Protein AF-A0A2S6H8L5-F1 (afdb_monomer)

pLDDT: mean 77.05, std 21.16, range [23.34, 97.44]

Structure (mmCIF, N/CA/C/O backbone):
data_AF-A0A2S6H8L5-F1
#
_entry.id   AF-A0A2S6H8L5-F1
#
loop_
_atom_site.group_PDB
_atom_site.id
_atom_site.type_symbol
_atom_site.label_atom_id
_atom_site.label_alt_id
_atom_site.label_comp_id
_atom_site.label_asym_id
_atom_site.label_entity_id
_atom_site.label_seq_id
_atom_site.pdbx_PDB_ins_code
_atom_site.Cartn_x
_atom_site.Cartn_y
_atom_site.Cartn_z
_atom_site.occupancy
_atom_site.B_iso_or_equiv
_atom_site.auth_seq_id
_atom_site.auth_comp_id
_atom_site.auth_asym_id
_atom_site.auth_atom_id
_atom_site.pdbx_PDB_model_num
ATOM 1 N N . MET A 1 1 ? -13.917 1.507 -31.135 1.00 30.25 1 MET A N 1
ATOM 2 C CA . MET A 1 1 ? -14.949 0.919 -30.251 1.00 30.25 1 MET A CA 1
ATOM 3 C C . MET A 1 1 ? -14.230 0.071 -29.214 1.00 30.25 1 MET A C 1
ATOM 5 O O . MET A 1 1 ? -13.777 -1.017 -29.538 1.00 30.25 1 MET A O 1
ATOM 9 N N . HIS A 1 2 ? -14.007 0.598 -28.014 1.00 24.61 2 HIS A N 1
ATOM 10 C CA . HIS A 1 2 ? -13.465 -0.177 -26.896 1.00 24.61 2 HIS A CA 1
ATOM 11 C C . HIS A 1 2 ? -14.554 -0.246 -25.835 1.00 24.61 2 HIS A C 1
ATOM 13 O O . HIS A 1 2 ? -14.988 0.783 -25.317 1.00 24.61 2 HIS A O 1
ATOM 19 N N . SER A 1 3 ? -15.064 -1.454 -25.606 1.00 23.38 3 SER A N 1
ATOM 20 C CA . SER A 1 3 ? -16.075 -1.719 -24.595 1.00 23.38 3 SER A CA 1
ATOM 21 C C . SER A 1 3 ? -15.439 -1.576 -23.218 1.00 23.38 3 SER A C 1
ATOM 23 O O . SER A 1 3 ? -14.581 -2.370 -22.837 1.00 23.38 3 SER A O 1
ATOM 25 N N . LYS A 1 4 ? -15.876 -0.568 -22.464 1.00 25.94 4 LYS A N 1
ATOM 26 C CA . LYS A 1 4 ? -15.713 -0.545 -21.013 1.00 25.94 4 LYS A CA 1
ATOM 27 C C . LYS A 1 4 ? -16.626 -1.626 -20.437 1.00 25.94 4 LYS A C 1
ATOM 29 O O . LYS A 1 4 ? -17.834 -1.421 -20.361 1.00 25.94 4 LYS A O 1
ATOM 34 N N . THR A 1 5 ? -16.077 -2.771 -20.054 1.00 25.77 5 THR A N 1
ATOM 35 C CA . THR A 1 5 ? -16.767 -3.686 -19.139 1.00 25.77 5 THR A CA 1
ATOM 36 C C . THR A 1 5 ? -16.548 -3.159 -17.732 1.00 25.77 5 THR A C 1
ATOM 38 O O . THR A 1 5 ? -15.479 -3.339 -17.153 1.00 25.77 5 THR A O 1
ATOM 41 N N . ASN A 1 6 ? -17.545 -2.435 -17.233 1.00 31.30 6 ASN A N 1
ATOM 42 C CA . ASN A 1 6 ? -17.646 -2.058 -15.833 1.00 31.30 6 ASN A CA 1
ATOM 43 C C . ASN A 1 6 ? -18.541 -3.071 -15.099 1.00 31.30 6 ASN A C 1
ATOM 45 O O . ASN A 1 6 ? -19.366 -3.726 -15.731 1.00 31.30 6 ASN A O 1
ATOM 49 N N . SER A 1 7 ? -18.392 -3.091 -13.774 1.00 32.75 7 SER A N 1
ATOM 50 C CA . SER A 1 7 ? -19.175 -3.785 -12.738 1.00 32.75 7 SER A CA 1
ATOM 51 C C . SER A 1 7 ? -18.872 -5.265 -12.482 1.00 32.75 7 SER A C 1
ATOM 53 O O . SER A 1 7 ? -19.441 -6.155 -13.107 1.00 32.75 7 SER A O 1
ATOM 55 N N . ALA A 1 8 ? -18.098 -5.512 -11.424 1.00 29.34 8 ALA A N 1
ATOM 56 C CA . ALA A 1 8 ? -18.377 -6.616 -10.514 1.00 29.34 8 ALA A CA 1
ATOM 57 C C . ALA A 1 8 ? -19.003 -6.026 -9.238 1.00 29.34 8 ALA A C 1
ATOM 59 O O . ALA A 1 8 ? -18.323 -5.739 -8.257 1.00 29.34 8 ALA A O 1
ATOM 60 N N . SER A 1 9 ? -20.312 -5.768 -9.279 1.00 30.22 9 SER A N 1
ATOM 61 C CA . SER A 1 9 ? -21.123 -5.576 -8.075 1.00 30.22 9 SER A CA 1
ATOM 62 C C . SER A 1 9 ? -21.588 -6.955 -7.610 1.00 30.22 9 SER A C 1
ATOM 64 O O . SER A 1 9 ? -22.596 -7.465 -8.097 1.00 30.22 9 SER A O 1
ATOM 66 N N . GLY A 1 10 ? -20.808 -7.577 -6.730 1.00 30.92 10 GLY A N 1
ATOM 67 C CA . GLY A 1 10 ? -21.191 -8.775 -5.987 1.00 30.92 10 GLY A CA 1
ATOM 68 C C . GLY A 1 10 ? -21.391 -8.434 -4.513 1.00 30.92 10 GLY A C 1
ATOM 69 O O . GLY A 1 10 ? -20.775 -7.501 -4.001 1.00 30.92 10 GLY A O 1
ATOM 70 N N . GLU A 1 11 ? -22.270 -9.170 -3.842 1.00 28.77 11 GLU A N 1
ATOM 71 C CA . GLU A 1 11 ? -22.379 -9.161 -2.385 1.00 28.77 11 GLU A CA 1
ATOM 72 C C . GLU A 1 11 ? -21.213 -10.004 -1.842 1.00 28.77 11 GLU A C 1
ATOM 74 O O . GLU A 1 11 ? -21.126 -11.201 -2.120 1.00 28.77 11 GLU A O 1
ATOM 79 N N . TRP A 1 12 ? -20.260 -9.374 -1.153 1.00 37.72 12 TRP A N 1
ATOM 80 C CA . TRP A 1 12 ? -19.088 -10.062 -0.608 1.00 37.72 12 TRP A CA 1
ATOM 81 C C . TRP A 1 12 ? -19.361 -10.440 0.843 1.00 37.72 12 TRP A C 1
ATOM 83 O O . TRP A 1 12 ? -19.562 -9.568 1.688 1.00 37.72 12 TRP A O 1
ATOM 93 N N . ALA A 1 13 ? -19.329 -11.734 1.155 1.00 37.12 13 ALA A N 1
ATOM 94 C CA . ALA A 1 13 ? -19.176 -12.159 2.539 1.00 37.12 13 ALA A CA 1
ATOM 95 C C . ALA A 1 13 ? -17.731 -11.852 2.962 1.00 37.12 13 ALA A C 1
ATOM 97 O O . ALA A 1 13 ? -16.799 -12.240 2.268 1.00 37.12 13 ALA A O 1
ATOM 98 N N . VAL A 1 14 ? -17.525 -11.132 4.063 1.00 48.50 14 VAL A N 1
ATOM 99 C CA . VAL A 1 14 ? -16.181 -10.824 4.576 1.00 48.50 14 VAL A CA 1
ATOM 100 C C . VAL A 1 14 ? -16.016 -11.518 5.925 1.00 48.50 14 VAL A C 1
ATOM 102 O O . VAL A 1 14 ? -16.781 -11.252 6.852 1.00 48.50 14 VAL A O 1
ATOM 105 N N . SER A 1 15 ? -15.046 -12.424 6.038 1.00 43.56 15 SER A N 1
ATOM 106 C CA . SER A 1 15 ? -14.695 -13.115 7.279 1.00 43.56 15 SER A CA 1
ATOM 107 C C . SER A 1 15 ? -13.431 -12.501 7.891 1.00 43.56 15 SER A C 1
ATOM 109 O O . SER A 1 15 ? -12.536 -12.016 7.197 1.00 43.56 15 SER A O 1
ATOM 111 N N . ALA A 1 16 ? -13.383 -12.471 9.222 1.00 44.16 16 ALA A N 1
ATOM 112 C CA . ALA A 1 16 ? -12.417 -11.673 9.961 1.00 44.16 16 ALA A CA 1
ATOM 113 C C . ALA A 1 16 ? -11.769 -12.455 11.095 1.00 44.16 16 ALA A C 1
ATOM 115 O O . ALA A 1 16 ? -12.464 -13.063 11.913 1.00 44.16 16 ALA A O 1
ATOM 116 N N . ARG A 1 17 ? -10.449 -12.328 11.221 1.00 48.78 17 ARG A N 1
ATOM 117 C CA . ARG A 1 17 ? -9.710 -12.748 12.412 1.00 48.78 17 ARG A CA 1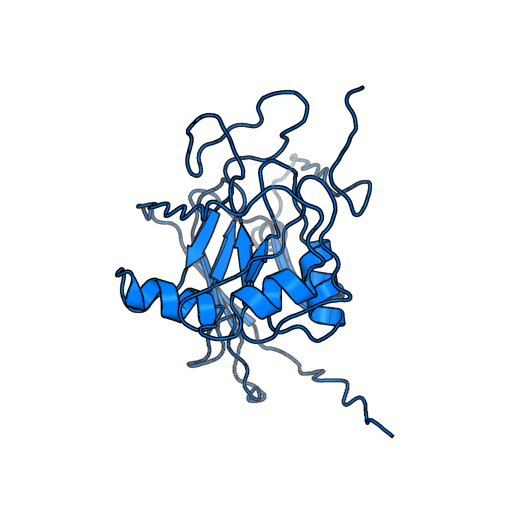
ATOM 118 C C . ARG A 1 17 ? -8.708 -11.662 12.795 1.00 48.78 17 ARG A C 1
ATOM 120 O O . ARG A 1 17 ? -7.769 -11.381 12.053 1.00 48.78 17 ARG A O 1
ATOM 127 N N . VAL A 1 18 ? -8.923 -11.058 13.961 1.00 48.69 18 VAL A N 1
ATOM 128 C CA . VAL A 1 18 ? -8.007 -10.088 14.574 1.00 48.69 18 VAL A CA 1
ATOM 129 C C . VAL A 1 18 ? -7.343 -10.786 15.755 1.00 48.69 18 VAL A C 1
ATOM 131 O O . VAL A 1 18 ? -8.023 -11.221 16.681 1.00 48.69 18 VAL A O 1
ATOM 134 N N . GLU A 1 19 ? -6.026 -10.944 15.694 1.00 49.91 19 GLU A N 1
ATOM 135 C CA . GLU A 1 19 ? -5.215 -11.612 16.719 1.00 49.91 19 GLU A CA 1
ATOM 136 C C . GLU A 1 19 ? -3.997 -10.732 17.033 1.00 49.91 19 GLU A C 1
ATOM 138 O O . GLU A 1 19 ? -3.511 -10.018 16.162 1.00 49.91 19 GLU A O 1
ATOM 143 N N . ALA A 1 20 ? -3.479 -10.787 18.260 1.00 40.19 20 ALA A N 1
ATOM 144 C CA . ALA A 1 20 ? -2.257 -10.077 18.647 1.00 40.19 20 ALA A CA 1
ATOM 145 C C . ALA A 1 20 ? -1.257 -11.060 19.276 1.00 40.19 20 ALA A C 1
ATOM 147 O O . ALA A 1 20 ? -1.450 -11.499 20.413 1.00 40.19 20 ALA A O 1
ATOM 148 N N . PRO A 1 21 ? -0.236 -11.486 18.509 1.00 45.09 21 PRO A N 1
ATOM 149 C CA . PRO A 1 21 ? 1.134 -11.473 19.032 1.00 45.09 21 PRO A CA 1
ATOM 150 C C . PRO A 1 21 ? 2.214 -11.058 17.996 1.00 45.09 21 PRO A C 1
ATOM 152 O O . PRO A 1 21 ? 1.981 -11.029 16.791 1.00 45.09 21 PRO A O 1
ATOM 155 N N . PHE A 1 22 ? 3.405 -10.738 18.520 1.00 36.50 22 PHE A N 1
ATOM 156 C CA . PHE A 1 22 ? 4.575 -10.079 17.903 1.00 36.50 22 PHE A CA 1
ATOM 157 C C . PHE A 1 22 ? 5.212 -10.772 16.673 1.00 36.50 22 PHE A C 1
ATOM 159 O O . PHE A 1 22 ? 5.356 -11.995 16.656 1.00 36.50 22 PHE A O 1
ATOM 166 N N . ILE A 1 23 ? 5.711 -9.977 15.708 1.00 34.16 23 ILE A N 1
ATOM 167 C CA . ILE A 1 23 ? 6.589 -10.399 14.594 1.00 34.16 23 ILE A CA 1
ATOM 168 C C . ILE A 1 23 ? 7.722 -9.364 14.407 1.00 34.16 23 ILE A C 1
ATOM 170 O O . ILE A 1 23 ? 7.472 -8.167 14.381 1.00 34.16 23 ILE A O 1
ATOM 174 N N . SER A 1 24 ? 8.967 -9.822 14.236 1.00 30.48 24 SER A N 1
ATOM 175 C CA . SER A 1 24 ? 10.137 -9.046 13.765 1.00 30.48 24 SER A CA 1
ATOM 176 C C . SER A 1 24 ? 10.988 -10.001 12.909 1.00 30.48 24 SER A C 1
ATOM 178 O O . SER A 1 24 ? 11.110 -11.154 13.339 1.00 30.48 24 SER A O 1
ATOM 180 N N . PRO A 1 25 ? 11.504 -9.645 11.703 1.00 30.52 25 PRO A N 1
ATOM 181 C CA . PRO A 1 25 ? 12.499 -8.579 11.467 1.00 30.52 25 PRO A CA 1
ATOM 182 C C . PRO A 1 25 ? 12.344 -7.770 10.150 1.00 30.52 25 PRO A C 1
ATOM 184 O O . PRO A 1 25 ? 11.655 -8.175 9.219 1.00 30.52 25 PRO A O 1
ATOM 187 N N . ALA A 1 26 ? 13.054 -6.637 10.052 1.00 28.59 26 ALA A N 1
ATOM 188 C CA . ALA A 1 26 ? 13.122 -5.767 8.870 1.00 28.59 26 ALA A CA 1
ATOM 189 C C . ALA A 1 26 ? 14.499 -5.850 8.188 1.00 28.59 26 ALA A C 1
ATOM 191 O O . ALA A 1 26 ? 15.518 -5.714 8.860 1.00 28.59 26 ALA A O 1
ATOM 192 N N . HIS A 1 27 ? 14.536 -6.011 6.860 1.00 27.08 27 HIS A N 1
ATOM 193 C CA . HIS A 1 27 ? 15.735 -5.822 6.033 1.00 27.08 27 HIS A CA 1
ATOM 194 C C . HIS A 1 27 ? 15.426 -4.828 4.907 1.00 27.08 27 HIS A C 1
ATOM 196 O O . HIS A 1 27 ? 14.467 -5.016 4.161 1.00 27.08 27 HIS A O 1
ATOM 202 N N . THR A 1 28 ? 16.272 -3.811 4.755 1.00 26.66 28 THR A N 1
ATOM 203 C CA . THR A 1 28 ? 16.193 -2.817 3.677 1.00 26.66 28 THR A CA 1
ATOM 204 C C . THR A 1 28 ? 17.263 -3.123 2.632 1.00 26.66 28 THR A C 1
ATOM 206 O O . THR A 1 28 ? 18.445 -3.202 2.962 1.00 26.66 28 THR A O 1
ATOM 209 N N . PHE A 1 29 ? 16.872 -3.257 1.365 1.00 23.34 29 PHE A N 1
ATOM 210 C CA . PHE A 1 29 ? 17.797 -3.246 0.231 1.00 23.34 29 PHE A CA 1
ATOM 211 C C . PHE A 1 29 ? 17.564 -1.960 -0.560 1.00 23.34 29 PHE A C 1
ATOM 213 O O . PHE A 1 29 ? 16.519 -1.809 -1.185 1.00 23.34 29 PHE A O 1
ATOM 220 N N . VAL A 1 30 ? 18.534 -1.045 -0.558 1.00 24.39 30 VAL A N 1
ATOM 221 C CA . VAL A 1 30 ? 18.559 0.088 -1.491 1.00 24.39 30 VAL A CA 1
ATOM 222 C C . VAL A 1 30 ? 19.612 -0.225 -2.545 1.00 24.39 30 VAL A C 1
ATOM 224 O O . VAL A 1 30 ? 20.788 -0.377 -2.221 1.00 24.39 30 VAL A O 1
ATOM 227 N N . THR A 1 31 ? 19.198 -0.349 -3.804 1.00 24.69 31 THR A N 1
ATOM 228 C CA . THR A 1 31 ? 20.131 -0.346 -4.939 1.00 24.69 31 THR A CA 1
ATOM 229 C C . THR A 1 31 ? 19.991 1.012 -5.611 1.00 24.69 31 THR A C 1
ATOM 231 O O . THR A 1 31 ? 18.938 1.304 -6.166 1.00 24.69 31 THR A O 1
ATOM 234 N N . VAL A 1 32 ? 21.019 1.857 -5.510 1.00 31.59 32 VAL A N 1
ATOM 235 C CA . VAL A 1 32 ? 21.088 3.126 -6.246 1.00 31.59 32 VAL A CA 1
ATOM 236 C C . VAL A 1 32 ? 21.993 2.904 -7.452 1.00 31.59 32 VAL A C 1
ATOM 238 O O . VAL A 1 32 ? 23.185 2.649 -7.291 1.00 31.59 32 VAL A O 1
ATOM 241 N N . ASP A 1 33 ? 21.420 2.968 -8.650 1.00 37.03 33 ASP A N 1
ATOM 242 C CA . ASP A 1 33 ? 22.163 3.001 -9.911 1.00 37.03 33 ASP A CA 1
ATOM 243 C C . ASP A 1 33 ? 22.654 4.444 -10.161 1.00 37.03 33 ASP A C 1
ATOM 245 O O . ASP A 1 33 ? 21.856 5.380 -10.022 1.00 37.03 33 ASP A O 1
ATOM 249 N N . PRO A 1 34 ? 23.940 4.689 -10.478 1.00 38.78 34 PRO A N 1
ATOM 250 C CA . PRO A 1 34 ? 24.449 6.025 -10.784 1.00 38.78 34 PRO A CA 1
ATOM 251 C C . PRO A 1 34 ? 23.971 6.522 -12.163 1.00 38.78 34 PRO A C 1
ATOM 253 O O . PRO A 1 34 ? 24.758 6.674 -13.100 1.00 38.78 34 PRO A O 1
ATOM 256 N N . ALA A 1 35 ? 22.683 6.839 -12.298 1.00 47.44 35 ALA A N 1
ATOM 257 C CA . ALA A 1 35 ? 22.178 7.556 -13.465 1.00 47.44 35 ALA A CA 1
ATOM 258 C C . ALA A 1 35 ? 22.690 9.013 -13.466 1.00 47.44 35 ALA A C 1
ATOM 260 O O . ALA A 1 35 ? 22.672 9.706 -12.445 1.00 47.44 35 ALA A O 1
ATOM 261 N N . LYS A 1 36 ? 23.156 9.505 -14.625 1.00 44.09 36 LYS A N 1
ATOM 262 C CA . LYS A 1 36 ? 23.579 10.907 -14.799 1.00 44.09 36 LYS A CA 1
ATOM 263 C C . LYS A 1 36 ? 22.390 11.856 -14.567 1.00 44.09 36 LYS A C 1
ATOM 265 O O . LYS A 1 36 ? 21.359 11.669 -15.217 1.00 44.09 36 LYS A O 1
ATOM 270 N N . PRO A 1 37 ? 22.535 12.911 -13.739 1.00 44.84 37 PRO A N 1
ATOM 271 C CA . PRO A 1 37 ? 21.475 13.889 -13.521 1.00 44.84 37 PRO A CA 1
ATOM 272 C C . PRO A 1 37 ? 21.067 14.582 -14.825 1.00 44.84 37 PRO A C 1
ATOM 274 O O . PRO A 1 37 ? 21.899 15.146 -15.535 1.00 44.84 37 PRO A O 1
ATOM 277 N N . GLY A 1 38 ? 19.772 14.551 -15.113 1.00 57.06 38 GLY A N 1
ATOM 278 C CA . GLY A 1 38 ? 19.119 15.186 -16.251 1.00 57.06 38 GLY A CA 1
ATOM 279 C C . GLY A 1 38 ? 17.618 14.926 -16.156 1.00 57.06 38 GLY A C 1
ATOM 280 O O . GLY A 1 38 ? 17.197 13.957 -15.529 1.00 57.06 38 GLY A O 1
ATOM 281 N N . THR A 1 39 ? 16.790 15.806 -16.713 1.00 56.94 39 THR A N 1
ATOM 282 C CA . THR A 1 39 ? 15.343 15.581 -16.839 1.00 56.94 39 THR A CA 1
ATOM 283 C C . THR A 1 39 ? 15.096 14.488 -17.875 1.00 56.94 39 THR A C 1
ATOM 285 O O . THR A 1 39 ? 14.791 14.800 -19.022 1.00 56.94 39 THR A O 1
ATOM 288 N N . TRP A 1 40 ? 15.284 13.226 -17.494 1.00 67.56 40 TRP A N 1
ATOM 289 C CA . TRP A 1 40 ? 14.907 12.092 -18.328 1.00 67.56 40 TRP A CA 1
ATOM 290 C C . TRP A 1 40 ? 13.378 12.012 -18.367 1.00 67.56 40 TRP A C 1
ATOM 292 O O . TRP A 1 40 ? 12.746 11.951 -17.305 1.00 67.56 40 TRP A O 1
ATOM 302 N N . PRO A 1 41 ? 12.762 12.058 -19.557 1.00 84.25 41 PRO A N 1
ATOM 303 C CA . PRO A 1 41 ? 11.373 11.667 -19.724 1.00 84.25 41 PRO A CA 1
ATOM 304 C C . PRO A 1 41 ? 11.139 10.254 -19.162 1.00 84.25 41 PRO A C 1
ATOM 306 O O . PRO A 1 41 ? 12.024 9.397 -19.205 1.00 84.25 41 PRO A O 1
ATOM 309 N N . VAL A 1 42 ? 9.957 10.008 -18.592 1.00 87.00 42 VAL A N 1
ATOM 310 C CA . VAL A 1 42 ? 9.650 8.727 -17.927 1.00 87.00 42 VAL A CA 1
ATOM 311 C C . VAL A 1 42 ? 9.698 7.537 -18.897 1.00 87.00 42 VAL A C 1
ATOM 313 O O . VAL A 1 42 ? 10.057 6.431 -18.511 1.00 87.00 42 VAL A O 1
ATOM 316 N N . ASP A 1 43 ? 9.408 7.766 -20.172 1.00 87.50 43 ASP A N 1
ATOM 317 C CA . ASP A 1 43 ? 9.519 6.788 -21.250 1.00 87.50 43 ASP A CA 1
ATOM 318 C C . ASP A 1 43 ? 10.964 6.414 -21.580 1.00 87.50 43 ASP A C 1
ATOM 320 O O . ASP A 1 43 ? 11.236 5.238 -21.821 1.00 87.50 43 ASP A O 1
ATOM 324 N N . GLU A 1 44 ? 11.907 7.357 -21.522 1.00 89.50 44 GLU A N 1
ATOM 325 C CA . GLU A 1 44 ? 13.330 7.023 -21.650 1.00 89.50 44 GLU A CA 1
ATOM 326 C C . GLU A 1 44 ? 13.823 6.214 -20.442 1.00 89.50 44 GLU A C 1
ATOM 328 O O . GLU A 1 44 ? 14.588 5.260 -20.608 1.00 89.50 44 GLU A O 1
ATOM 333 N N . LEU A 1 45 ? 13.329 6.533 -19.238 1.00 87.88 45 LEU A N 1
ATOM 334 C CA . LEU A 1 45 ? 13.592 5.725 -18.047 1.00 87.88 45 LEU A CA 1
ATOM 335 C C . LEU A 1 45 ? 13.053 4.298 -18.221 1.00 87.88 45 LEU A C 1
ATOM 337 O O . LEU A 1 45 ? 13.775 3.342 -17.949 1.00 87.88 45 LEU A O 1
ATOM 341 N N . TYR A 1 46 ? 11.823 4.126 -18.710 1.00 92.50 46 TYR A N 1
ATOM 342 C CA . TYR A 1 46 ? 11.296 2.792 -19.006 1.00 92.50 46 TYR A CA 1
ATOM 343 C C . TYR A 1 46 ? 12.147 2.071 -20.050 1.00 92.50 46 TYR A C 1
ATOM 345 O O . TYR A 1 46 ? 12.518 0.917 -19.839 1.00 92.50 46 TYR A O 1
ATOM 353 N N . ALA A 1 47 ? 12.501 2.745 -21.146 1.00 92.62 47 ALA A N 1
ATOM 354 C CA . ALA A 1 47 ? 13.295 2.162 -22.223 1.00 92.62 47 ALA A CA 1
ATOM 355 C C . ALA A 1 47 ? 14.660 1.649 -21.737 1.00 92.62 47 ALA A C 1
ATOM 357 O O . ALA A 1 47 ? 15.120 0.611 -22.214 1.00 92.62 47 ALA A O 1
ATOM 358 N N . ALA A 1 48 ? 15.275 2.324 -20.761 1.00 91.94 48 ALA A N 1
ATOM 359 C CA . ALA A 1 48 ? 16.556 1.918 -20.187 1.00 91.94 48 ALA A CA 1
ATOM 360 C C . ALA A 1 48 ? 16.509 0.554 -19.470 1.00 91.94 48 ALA A C 1
ATOM 362 O O . ALA A 1 48 ? 17.520 -0.145 -19.445 1.00 91.94 48 ALA A O 1
ATOM 363 N N . TYR A 1 49 ? 15.350 0.160 -18.928 1.00 93.25 49 TYR A N 1
ATOM 364 C CA . TYR A 1 49 ? 15.191 -1.066 -18.129 1.00 93.25 49 TYR A CA 1
ATOM 365 C C . TYR A 1 49 ? 14.215 -2.088 -18.739 1.00 93.25 49 TYR A C 1
ATOM 367 O O . TYR A 1 49 ? 14.073 -3.200 -18.230 1.00 93.25 49 TYR A O 1
ATOM 375 N N . ALA A 1 50 ? 13.555 -1.749 -19.850 1.00 92.56 50 ALA A N 1
ATOM 376 C CA . ALA A 1 50 ? 12.557 -2.596 -20.506 1.00 92.56 50 ALA A CA 1
ATOM 377 C C . ALA A 1 50 ? 13.125 -3.898 -21.100 1.00 92.56 50 ALA A C 1
ATOM 379 O O . ALA A 1 50 ? 12.359 -4.802 -21.427 1.00 92.56 50 ALA A O 1
ATOM 380 N N . ASN A 1 51 ? 14.448 -4.021 -21.247 1.00 95.38 51 ASN A N 1
ATOM 381 C CA . ASN A 1 51 ? 15.093 -5.253 -21.709 1.00 95.38 51 ASN A CA 1
ATOM 382 C C . ASN A 1 51 ? 15.163 -6.351 -20.628 1.00 95.38 51 ASN A C 1
ATOM 384 O O . ASN A 1 51 ? 15.311 -7.521 -20.977 1.00 95.38 51 ASN A O 1
ATOM 388 N N . ASP A 1 52 ? 15.043 -5.991 -19.346 1.00 94.88 52 ASP A N 1
ATOM 389 C CA . ASP A 1 52 ? 14.970 -6.926 -18.220 1.00 94.88 52 ASP A CA 1
ATOM 390 C C . ASP A 1 52 ? 13.988 -6.432 -17.136 1.00 94.88 52 ASP A C 1
ATOM 392 O O . ASP A 1 52 ? 14.387 -6.048 -16.031 1.00 94.88 52 ASP A O 1
ATOM 396 N N . PRO A 1 53 ? 12.671 -6.461 -17.406 1.00 91.44 53 PRO A N 1
ATOM 397 C CA . PRO A 1 53 ? 11.662 -6.022 -16.445 1.00 91.44 53 PRO A CA 1
ATOM 398 C C . PRO A 1 53 ? 11.421 -7.030 -15.305 1.00 91.44 53 PRO A C 1
ATOM 400 O O . PRO A 1 53 ? 10.591 -6.802 -14.423 1.00 91.44 53 PRO A O 1
ATOM 403 N N . GLN A 1 54 ? 12.095 -8.185 -15.327 1.00 91.00 54 GLN A N 1
ATOM 404 C CA . GLN A 1 54 ? 12.070 -9.144 -14.220 1.00 91.00 54 GLN A CA 1
ATOM 405 C C . GLN A 1 54 ? 13.180 -8.847 -13.207 1.00 91.00 54 GLN A C 1
ATOM 407 O O . GLN A 1 54 ? 12.964 -9.033 -12.008 1.00 91.00 54 GLN A O 1
ATOM 412 N N . GLY A 1 55 ? 14.340 -8.377 -13.675 1.00 90.75 55 GLY A N 1
ATOM 413 C CA . GLY A 1 55 ? 15.447 -7.922 -12.836 1.00 90.75 55 GLY A CA 1
ATOM 414 C C . GLY A 1 55 ? 15.254 -6.526 -12.241 1.00 90.75 55 GLY A C 1
ATOM 415 O O . GLY A 1 55 ? 15.900 -6.209 -11.241 1.00 90.75 55 GLY A O 1
ATOM 416 N N . HIS A 1 56 ? 14.342 -5.724 -12.798 1.00 92.69 56 HIS A N 1
ATOM 417 C CA . HIS A 1 56 ? 14.092 -4.345 -12.377 1.00 92.69 56 HIS A CA 1
ATOM 418 C C . HIS A 1 56 ? 12.646 -4.139 -11.931 1.00 92.69 56 HIS A C 1
ATOM 420 O O . HIS A 1 56 ? 11.701 -4.645 -12.533 1.00 92.69 56 HIS A O 1
ATOM 426 N N . LEU A 1 57 ? 12.482 -3.359 -10.867 1.00 93.31 57 LEU A N 1
ATOM 427 C CA . LEU A 1 57 ? 11.192 -2.963 -10.325 1.00 93.31 57 LEU A CA 1
ATOM 428 C C . LEU A 1 57 ? 11.216 -1.454 -10.103 1.00 93.31 57 LEU A C 1
ATOM 430 O O . LEU A 1 57 ? 12.145 -0.928 -9.494 1.00 93.31 57 LEU A O 1
ATOM 434 N N . MET A 1 58 ? 10.184 -0.778 -10.587 1.00 92.75 58 MET A N 1
ATOM 435 C CA . MET A 1 58 ? 9.969 0.648 -10.400 1.00 92.75 58 MET A CA 1
ATOM 436 C C . MET A 1 58 ? 8.741 0.855 -9.519 1.00 92.75 58 MET A C 1
ATOM 438 O O . MET A 1 58 ? 7.719 0.189 -9.687 1.00 92.75 58 MET A O 1
ATOM 442 N N . THR A 1 59 ? 8.846 1.795 -8.589 1.00 93.50 59 THR A N 1
ATOM 443 C CA . THR A 1 59 ? 7.757 2.157 -7.682 1.00 93.50 59 THR A CA 1
ATOM 444 C C . THR A 1 59 ? 7.570 3.665 -7.773 1.00 93.50 59 THR A C 1
ATOM 446 O O . THR A 1 59 ? 8.370 4.405 -7.197 1.00 93.50 59 THR A O 1
ATOM 449 N N . PRO A 1 60 ? 6.564 4.158 -8.517 1.00 92.50 60 PRO A N 1
ATOM 450 C CA . PRO A 1 60 ? 6.260 5.578 -8.534 1.00 92.50 60 PRO A CA 1
ATOM 451 C C . PRO A 1 60 ? 5.889 6.037 -7.125 1.00 92.50 60 PRO A C 1
ATOM 453 O O . PRO A 1 60 ? 5.215 5.315 -6.386 1.00 92.50 60 PRO A O 1
ATOM 456 N N . HIS A 1 61 ? 6.320 7.239 -6.759 1.00 90.25 61 HIS A N 1
ATOM 457 C CA . HIS A 1 61 ? 6.121 7.752 -5.413 1.00 90.25 61 HIS A CA 1
ATOM 458 C C . HIS A 1 61 ? 5.775 9.240 -5.389 1.00 90.25 61 HIS A C 1
ATOM 460 O O . HIS A 1 61 ? 5.999 9.963 -6.366 1.00 90.25 61 HIS A O 1
ATOM 466 N N . VAL A 1 62 ? 5.198 9.697 -4.276 1.00 86.31 62 VAL A N 1
ATOM 467 C CA . VAL A 1 62 ? 4.910 11.114 -4.028 1.00 86.31 62 VAL A CA 1
ATOM 468 C C . VAL A 1 62 ? 6.014 11.676 -3.133 1.00 86.31 62 VAL A C 1
ATOM 470 O O . VAL A 1 62 ? 5.922 11.653 -1.913 1.00 86.31 62 VAL A O 1
ATOM 473 N N . GLY A 1 63 ? 7.073 12.177 -3.767 1.00 80.06 63 GLY A N 1
ATOM 474 C CA . GLY A 1 63 ? 8.186 12.855 -3.099 1.00 80.06 63 GLY A CA 1
ATOM 475 C C . GLY A 1 63 ? 8.218 14.340 -3.449 1.00 80.06 63 GLY A C 1
ATOM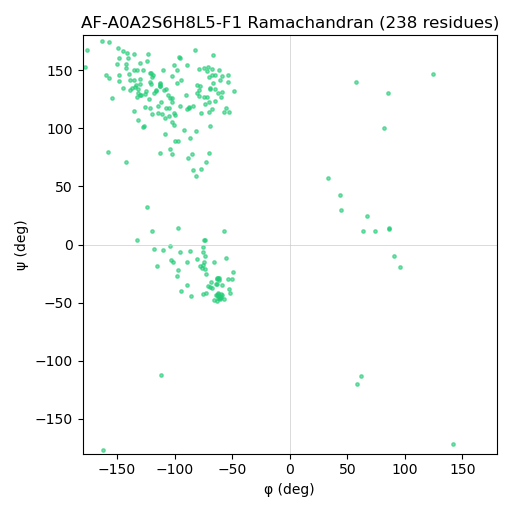 476 O O . GLY A 1 63 ? 7.310 15.103 -3.127 1.00 80.06 63 GLY A O 1
ATOM 477 N N . GLY A 1 64 ? 9.248 14.773 -4.185 1.00 74.00 64 GLY A N 1
ATOM 478 C CA . GLY A 1 64 ? 9.389 16.166 -4.640 1.00 74.00 64 GLY A CA 1
ATOM 479 C C . GLY A 1 64 ? 8.155 16.729 -5.376 1.00 74.00 64 GLY A C 1
ATOM 480 O O . GLY A 1 64 ? 7.767 17.896 -5.195 1.00 74.00 64 GLY A O 1
ATOM 481 N N . ARG A 1 65 ? 7.522 15.884 -6.196 1.00 77.81 65 ARG A N 1
ATOM 482 C CA . ARG A 1 65 ? 6.273 16.121 -6.932 1.00 77.81 65 ARG A CA 1
ATOM 483 C C . ARG A 1 65 ? 5.464 14.819 -6.932 1.00 77.81 65 ARG A C 1
ATOM 485 O O . ARG A 1 65 ? 6.054 13.745 -6.861 1.00 77.81 65 ARG A O 1
ATOM 492 N N . ARG A 1 66 ? 4.138 14.917 -7.071 1.00 83.25 66 ARG A N 1
ATOM 493 C CA . ARG A 1 66 ? 3.291 13.758 -7.384 1.00 83.25 66 ARG A CA 1
ATOM 494 C C . ARG A 1 66 ? 3.788 13.017 -8.630 1.00 83.25 66 ARG A C 1
ATOM 496 O O . ARG A 1 66 ? 4.165 13.654 -9.620 1.00 83.25 66 ARG A O 1
ATOM 503 N N . CYS A 1 67 ? 3.744 11.691 -8.587 1.00 86.38 67 CYS A N 1
ATOM 504 C CA . CYS A 1 67 ? 3.956 10.864 -9.765 1.00 86.38 67 CYS A CA 1
ATOM 505 C C . CYS A 1 67 ? 2.884 11.155 -10.832 1.00 86.38 67 CYS A C 1
ATOM 507 O O . CYS A 1 67 ? 1.764 11.574 -10.522 1.00 86.38 67 CYS A O 1
ATOM 509 N N . ASN A 1 68 ? 3.245 10.992 -12.107 1.00 88.00 68 ASN A N 1
ATOM 510 C CA . ASN A 1 68 ? 2.313 11.184 -13.211 1.00 88.00 68 ASN A CA 1
ATOM 511 C C . ASN A 1 68 ? 1.646 9.853 -13.570 1.00 88.00 68 ASN A C 1
ATOM 513 O O . ASN A 1 68 ? 2.211 9.070 -14.326 1.00 88.00 68 ASN A O 1
ATOM 517 N N . LEU A 1 69 ? 0.429 9.637 -13.071 1.00 91.19 69 LEU A N 1
ATOM 518 C CA . LEU A 1 69 ? -0.354 8.436 -13.362 1.00 91.19 69 LEU A CA 1
ATOM 519 C C . LEU A 1 69 ? -0.937 8.401 -14.784 1.00 91.19 69 LEU A C 1
ATOM 521 O O . LEU A 1 69 ? -1.677 7.474 -15.089 1.00 91.19 69 LEU A O 1
ATOM 525 N N . ASP A 1 70 ? -0.651 9.363 -15.664 1.00 91.31 70 ASP A N 1
ATOM 526 C CA . ASP A 1 70 ? -0.957 9.225 -17.099 1.00 91.31 70 ASP A CA 1
ATOM 527 C C . ASP A 1 70 ? 0.013 8.263 -17.807 1.00 91.31 70 ASP A C 1
ATOM 529 O O . ASP A 1 70 ? -0.275 7.795 -18.907 1.00 91.31 70 ASP A O 1
ATOM 533 N N . TRP A 1 71 ? 1.141 7.946 -17.167 1.00 91.12 71 TRP A N 1
ATOM 534 C CA . TRP A 1 71 ? 2.135 6.992 -17.645 1.00 91.12 71 TRP A CA 1
ATOM 535 C C . TRP A 1 71 ? 2.162 5.782 -16.721 1.00 91.12 71 TRP A C 1
ATOM 537 O O . TRP A 1 71 ? 2.103 5.933 -15.501 1.00 91.12 71 TRP A O 1
ATOM 547 N N . HIS A 1 72 ? 2.221 4.589 -17.313 1.00 93.69 72 HIS A N 1
ATOM 548 C CA . HIS A 1 72 ? 2.347 3.353 -16.559 1.00 93.69 72 HIS A CA 1
ATOM 549 C C . HIS A 1 72 ? 2.993 2.239 -17.376 1.00 93.69 72 HIS A C 1
ATOM 551 O O . HIS A 1 72 ? 2.497 1.885 -18.451 1.00 93.69 72 HIS A O 1
ATOM 557 N N . HIS A 1 73 ? 4.064 1.643 -16.851 1.00 94.81 73 HIS A N 1
ATOM 558 C CA . HIS A 1 73 ? 4.719 0.496 -17.480 1.00 94.81 73 HIS A CA 1
ATOM 559 C C . HIS A 1 73 ? 4.346 -0.817 -16.781 1.00 94.81 73 HIS A C 1
ATOM 561 O O . HIS A 1 73 ? 4.891 -1.155 -15.731 1.00 94.81 73 HIS A O 1
ATOM 567 N N . LEU A 1 74 ? 3.480 -1.615 -17.413 1.00 92.62 74 LEU A N 1
ATOM 568 C CA . LEU A 1 74 ? 2.835 -2.807 -16.829 1.00 92.62 74 LEU A CA 1
ATOM 569 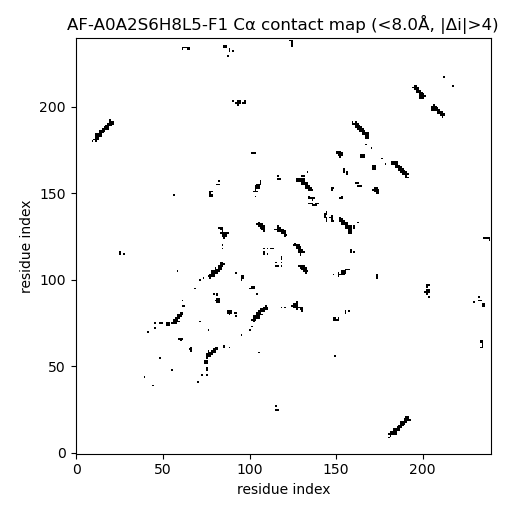C C . LEU A 1 74 ? 3.788 -3.850 -16.212 1.00 92.62 74 LEU A C 1
ATOM 571 O O . LEU A 1 74 ? 3.398 -4.598 -15.304 1.00 92.62 74 LEU A O 1
ATOM 575 N N . GLU A 1 75 ? 5.011 -3.954 -16.733 1.00 94.75 75 GLU A N 1
ATOM 576 C CA . GLU A 1 75 ? 5.988 -4.950 -16.281 1.00 94.75 75 GLU A CA 1
ATOM 577 C C . GLU A 1 75 ? 7.007 -4.420 -15.269 1.00 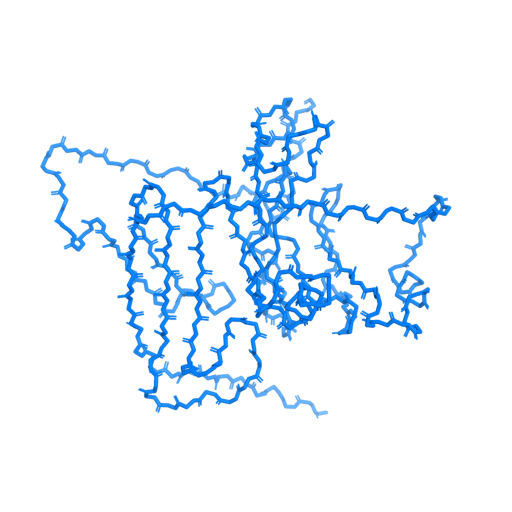94.75 75 GLU A C 1
ATOM 579 O O . GLU A 1 75 ? 7.488 -5.211 -14.457 1.00 94.75 75 GLU A O 1
ATOM 584 N N . LEU A 1 76 ? 7.295 -3.114 -15.303 1.00 94.81 76 LEU A N 1
ATOM 585 C CA . LEU A 1 76 ? 8.303 -2.468 -14.454 1.00 94.81 76 LEU A CA 1
ATOM 586 C C . LEU A 1 76 ? 7.647 -1.899 -13.200 1.00 94.81 76 LEU A C 1
ATOM 588 O O . LEU A 1 76 ? 8.176 -2.036 -12.104 1.00 94.81 76 LEU A O 1
ATOM 592 N N . GLU A 1 77 ? 6.462 -1.316 -13.344 1.00 95.44 77 GLU A N 1
ATOM 593 C CA . GLU A 1 77 ? 5.722 -0.696 -12.257 1.00 95.44 77 GLU A CA 1
ATOM 594 C C . GLU A 1 77 ? 4.696 -1.670 -11.706 1.00 95.44 77 GLU A C 1
ATOM 596 O O . GLU A 1 77 ? 3.556 -1.761 -12.158 1.00 95.44 77 GLU A O 1
ATOM 601 N N . ARG A 1 78 ? 5.124 -2.463 -10.728 1.00 96.06 78 ARG A N 1
ATOM 602 C CA . ARG A 1 78 ? 4.231 -3.417 -10.058 1.00 96.06 78 ARG A CA 1
ATOM 603 C C . ARG A 1 78 ? 3.679 -2.855 -8.763 1.00 96.06 78 ARG A C 1
ATOM 605 O O . ARG A 1 78 ? 2.629 -3.307 -8.326 1.00 96.06 78 ARG A O 1
ATOM 612 N N . LEU A 1 79 ? 4.343 -1.870 -8.175 1.00 96.62 79 LEU A N 1
ATOM 613 C CA . LEU A 1 79 ? 3.982 -1.283 -6.893 1.00 96.62 79 LEU A CA 1
ATOM 614 C C . LEU A 1 79 ? 3.798 0.224 -7.035 1.00 96.62 79 LEU A C 1
ATOM 616 O O . LEU A 1 79 ? 4.349 0.837 -7.947 1.00 96.62 79 LEU A O 1
ATOM 620 N N . LEU A 1 80 ? 3.050 0.812 -6.111 1.00 95.12 80 LEU A N 1
ATOM 621 C CA . LEU A 1 80 ? 2.896 2.252 -5.964 1.00 95.12 80 LEU A CA 1
ATOM 622 C C . LEU A 1 80 ? 3.160 2.621 -4.508 1.00 95.12 80 LEU A C 1
ATOM 624 O O . LEU A 1 80 ? 2.576 2.016 -3.607 1.00 95.12 80 LEU A O 1
ATOM 628 N N . GLU A 1 81 ? 4.031 3.599 -4.273 1.00 93.38 81 GLU A N 1
ATOM 629 C CA . GLU A 1 81 ? 4.255 4.101 -2.922 1.00 93.38 81 GLU A CA 1
ATOM 630 C C . GLU A 1 81 ? 3.062 4.956 -2.489 1.00 93.38 81 GLU A C 1
ATOM 632 O O . GLU A 1 81 ? 2.720 5.956 -3.123 1.00 93.38 81 GLU A O 1
ATOM 637 N N . VAL A 1 82 ? 2.429 4.543 -1.396 1.00 91.19 82 VAL A N 1
ATOM 638 C CA . VAL A 1 82 ? 1.244 5.183 -0.817 1.00 91.19 82 VAL A CA 1
ATOM 639 C C . VAL A 1 82 ? 1.549 5.872 0.508 1.00 91.19 82 VAL A C 1
ATOM 641 O O . VAL A 1 82 ? 0.664 6.518 1.063 1.00 91.19 82 VAL A O 1
ATOM 644 N N . SER A 1 83 ? 2.774 5.735 1.019 1.00 87.75 83 SER A N 1
ATOM 645 C CA . SER A 1 83 ? 3.239 6.411 2.227 1.00 87.75 83 SER A CA 1
ATOM 646 C C . SER A 1 83 ? 4.754 6.524 2.266 1.00 87.75 83 SER A C 1
ATOM 648 O O . SER A 1 83 ? 5.449 5.582 1.873 1.00 87.75 83 SER A O 1
ATOM 650 N N . SER A 1 84 ? 5.228 7.647 2.792 1.00 86.69 84 SER A N 1
ATOM 651 C CA . SER A 1 84 ? 6.623 7.888 3.159 1.00 86.69 84 SER A CA 1
ATOM 652 C C . SER A 1 84 ? 6.740 9.066 4.119 1.00 86.69 84 SER A C 1
ATOM 654 O O . SER A 1 84 ? 5.738 9.701 4.459 1.00 86.69 84 SER A O 1
ATOM 656 N N . ALA A 1 85 ? 7.965 9.450 4.493 1.00 82.69 85 ALA A N 1
ATOM 657 C CA . ALA A 1 85 ? 8.229 10.639 5.305 1.00 82.69 85 ALA A CA 1
ATOM 658 C C . ALA A 1 85 ? 7.523 11.912 4.788 1.00 82.69 85 ALA A C 1
ATOM 660 O O . ALA A 1 85 ? 7.254 12.826 5.572 1.00 82.69 85 ALA A O 1
ATOM 661 N N . TRP A 1 86 ? 7.181 11.975 3.494 1.00 81.62 86 TRP A N 1
ATOM 662 C CA . TRP A 1 86 ? 6.434 13.077 2.880 1.00 81.62 86 TRP A CA 1
ATOM 663 C C . TRP A 1 86 ? 4.932 13.107 3.196 1.00 81.62 86 TRP A C 1
ATOM 665 O O . TRP A 1 86 ? 4.297 14.144 2.976 1.00 81.62 86 TRP A O 1
ATOM 675 N N . GLY A 1 87 ? 4.347 12.009 3.671 1.00 82.62 87 GLY A N 1
ATOM 676 C CA . GLY A 1 87 ? 2.935 11.926 4.030 1.00 82.62 87 GLY A CA 1
ATOM 677 C C . GLY A 1 87 ? 2.267 10.597 3.681 1.00 82.62 87 GLY A C 1
ATOM 678 O O . GLY A 1 87 ? 2.897 9.632 3.257 1.00 82.62 87 GLY A O 1
ATOM 679 N N . LEU A 1 88 ? 0.942 10.598 3.843 1.00 83.75 88 LEU A N 1
ATOM 680 C CA . LEU A 1 88 ? 0.043 9.509 3.472 1.00 83.75 88 LEU A CA 1
ATOM 681 C C . LEU A 1 88 ? -0.674 9.859 2.167 1.00 83.75 88 LEU A C 1
ATOM 683 O O . LEU A 1 88 ? -1.342 10.891 2.059 1.00 83.75 88 LEU A O 1
ATOM 687 N N . PHE A 1 89 ? -0.583 8.972 1.185 1.00 87.31 89 PHE A N 1
ATOM 688 C CA . PHE A 1 89 ? -1.022 9.205 -0.188 1.00 87.31 89 PHE A CA 1
ATOM 689 C C . PHE A 1 89 ? -2.035 8.169 -0.666 1.00 87.31 89 PHE A C 1
ATOM 691 O O . PHE A 1 89 ? -2.093 7.872 -1.850 1.00 87.31 89 PHE A O 1
ATOM 698 N N . HIS A 1 90 ? -2.880 7.627 0.215 1.00 84.94 90 HIS A N 1
ATOM 699 C CA . HIS A 1 90 ? -3.881 6.613 -0.159 1.00 84.94 90 HIS A CA 1
ATOM 700 C C . HIS A 1 90 ? -4.741 7.006 -1.386 1.00 84.94 90 HIS A C 1
ATOM 702 O O . HIS A 1 90 ? -5.145 6.148 -2.169 1.00 84.94 90 HIS A O 1
ATOM 708 N N . TRP A 1 91 ? -4.974 8.306 -1.602 1.00 86.94 91 TRP A N 1
ATOM 709 C CA . TRP A 1 91 ? -5.678 8.836 -2.772 1.00 86.94 91 TRP A CA 1
ATOM 710 C C . TRP A 1 91 ? -4.975 8.530 -4.107 1.00 86.94 91 TRP A C 1
ATOM 712 O O . TRP A 1 91 ? -5.661 8.357 -5.111 1.00 86.94 91 TRP A O 1
ATOM 722 N N . VAL A 1 92 ? -3.639 8.426 -4.140 1.00 89.75 92 VAL A N 1
ATOM 723 C CA . VAL A 1 92 ? -2.876 8.104 -5.361 1.00 89.75 92 VAL A CA 1
ATOM 724 C C . VAL A 1 92 ? -3.082 6.646 -5.762 1.00 89.75 92 VAL A C 1
ATOM 726 O O . VAL A 1 92 ? -3.213 6.331 -6.942 1.00 89.75 92 VAL A O 1
ATOM 729 N N . TYR A 1 93 ? -3.208 5.767 -4.767 1.00 92.06 93 TYR A N 1
ATOM 730 C CA . TYR A 1 93 ? -3.545 4.362 -4.962 1.00 92.06 93 TYR A CA 1
ATOM 731 C C . TYR A 1 93 ? -4.951 4.205 -5.520 1.00 92.06 93 TYR A C 1
ATOM 733 O O . TYR A 1 93 ? -5.149 3.527 -6.525 1.00 92.06 93 TYR A O 1
ATOM 741 N N . ALA A 1 94 ? -5.917 4.902 -4.921 1.00 90.69 94 ALA A N 1
ATOM 742 C CA . ALA A 1 94 ? -7.289 4.898 -5.399 1.00 90.69 94 ALA A CA 1
ATOM 743 C C . ALA A 1 94 ? -7.393 5.416 -6.848 1.00 90.69 94 ALA A C 1
ATOM 745 O O . ALA A 1 94 ? -8.074 4.799 -7.667 1.00 90.69 94 ALA A O 1
ATOM 746 N N . GLU A 1 95 ? -6.669 6.486 -7.195 1.00 91.88 95 GLU A N 1
ATOM 747 C CA . GLU A 1 95 ? -6.616 7.014 -8.564 1.00 91.88 95 GLU A CA 1
ATOM 748 C C . GLU A 1 95 ? -5.997 6.010 -9.554 1.00 91.88 95 GLU A C 1
ATOM 750 O O . GLU A 1 95 ? -6.539 5.802 -10.642 1.00 91.88 95 GLU A O 1
ATOM 755 N N . ALA A 1 96 ? -4.900 5.342 -9.181 1.00 92.69 96 ALA A N 1
ATOM 756 C CA . ALA A 1 96 ? -4.283 4.305 -10.008 1.00 92.69 96 ALA A CA 1
ATOM 757 C C . ALA A 1 96 ? -5.256 3.143 -10.282 1.00 92.69 96 ALA A C 1
ATOM 759 O O . ALA A 1 96 ? -5.416 2.722 -11.431 1.00 92.69 96 ALA A O 1
ATOM 760 N N . LEU A 1 97 ? -5.969 2.669 -9.255 1.00 90.12 97 LEU A N 1
ATOM 761 C CA . LEU A 1 97 ? -6.979 1.617 -9.406 1.00 90.12 97 LEU A CA 1
ATOM 762 C C . LEU A 1 97 ? -8.138 2.058 -10.315 1.00 90.12 97 LEU A C 1
ATOM 764 O O . LEU A 1 97 ? -8.547 1.298 -11.192 1.00 90.12 97 LEU A O 1
ATOM 768 N N . GLN A 1 98 ? -8.624 3.299 -10.183 1.00 90.12 98 GLN A N 1
ATOM 769 C CA . GLN A 1 98 ? -9.676 3.854 -11.052 1.00 90.12 98 GLN A CA 1
ATOM 770 C C . GLN A 1 98 ? -9.250 3.959 -12.525 1.00 90.12 98 GLN A C 1
ATOM 772 O O . GLN A 1 98 ? -10.086 3.839 -13.424 1.00 90.12 98 GLN A O 1
ATOM 777 N N . ARG A 1 99 ? -7.952 4.151 -12.789 1.00 92.69 99 ARG A N 1
ATOM 778 C CA . ARG A 1 99 ? -7.363 4.115 -14.140 1.00 92.69 99 ARG A CA 1
ATOM 779 C C . ARG A 1 99 ? -7.220 2.690 -14.691 1.00 92.69 99 ARG A C 1
ATOM 781 O O . ARG A 1 99 ? -6.886 2.520 -15.861 1.00 92.69 99 ARG A O 1
ATOM 788 N N . GLY A 1 100 ? -7.501 1.670 -13.878 1.00 90.62 100 GLY A N 1
ATOM 789 C CA . GLY A 1 100 ? -7.376 0.257 -14.232 1.00 90.62 100 GLY A CA 1
ATOM 790 C C . GLY A 1 100 ? -5.976 -0.313 -14.006 1.00 90.62 100 GLY A C 1
ATOM 791 O O . GLY A 1 100 ? -5.674 -1.396 -14.517 1.00 90.62 100 GLY A O 1
ATOM 792 N N . TYR A 1 101 ? -5.111 0.393 -13.268 1.00 93.44 101 TYR A N 1
ATOM 793 C CA . TYR A 1 101 ? -3.776 -0.109 -12.959 1.00 93.44 101 TYR A CA 1
ATOM 794 C C . TYR A 1 101 ? -3.867 -1.280 -11.993 1.00 93.44 101 TYR A C 1
ATOM 796 O O . TYR A 1 101 ? -4.715 -1.338 -11.104 1.00 93.44 101 TYR A O 1
ATOM 804 N N . ARG A 1 102 ? -2.966 -2.240 -12.186 1.00 92.88 102 ARG A N 1
ATOM 805 C CA . ARG A 1 102 ? -2.863 -3.446 -11.365 1.00 92.88 102 ARG A CA 1
ATOM 806 C C . ARG A 1 102 ? -1.556 -3.362 -10.603 1.00 92.88 102 ARG A C 1
ATOM 808 O O . ARG A 1 102 ? -0.575 -3.983 -11.018 1.00 92.88 102 ARG A O 1
ATOM 815 N N . VAL A 1 103 ? -1.562 -2.567 -9.538 1.00 93.94 103 VAL A N 1
ATOM 816 C CA . VAL A 1 103 ? -0.402 -2.258 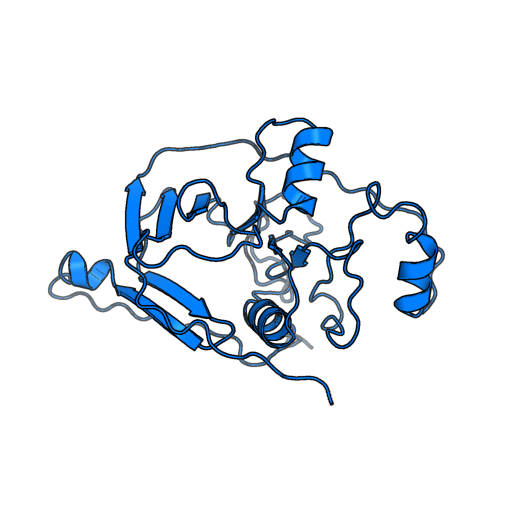-8.693 1.00 93.94 103 VAL A CA 1
ATOM 817 C C . VAL A 1 103 ? -0.652 -2.672 -7.245 1.00 93.94 103 VAL A C 1
ATOM 819 O O . VAL A 1 103 ? -1.793 -2.669 -6.794 1.00 93.94 103 VAL A O 1
ATOM 822 N N . GLY A 1 104 ? 0.404 -3.080 -6.542 1.00 95.62 104 GLY A N 1
ATOM 823 C CA . GLY A 1 104 ? 0.381 -3.327 -5.099 1.00 95.62 104 GLY A CA 1
ATOM 824 C C . GLY A 1 104 ? 0.714 -2.062 -4.321 1.00 95.62 104 GLY A C 1
ATOM 825 O O . GLY A 1 104 ? 1.398 -1.176 -4.836 1.00 95.62 104 GLY A O 1
ATOM 826 N N . ALA A 1 105 ? 0.247 -1.972 -3.080 1.00 94.88 105 ALA A N 1
ATOM 827 C CA . ALA A 1 105 ? 0.618 -0.874 -2.198 1.00 94.88 105 ALA A CA 1
ATOM 828 C C . ALA A 1 105 ? 2.026 -1.100 -1.631 1.00 94.88 105 ALA A C 1
ATOM 830 O O . ALA A 1 105 ? 2.357 -2.207 -1.198 1.00 94.88 105 ALA A O 1
ATOM 831 N N . ALA A 1 106 ? 2.830 -0.044 -1.611 1.00 94.19 106 ALA A N 1
ATOM 832 C CA . ALA A 1 106 ? 4.119 0.005 -0.939 1.00 94.19 106 ALA A CA 1
ATOM 833 C C . ALA A 1 106 ? 4.183 1.226 -0.017 1.00 94.19 106 ALA A C 1
ATOM 835 O O . ALA A 1 106 ? 3.570 2.259 -0.275 1.00 94.19 106 ALA A O 1
ATOM 836 N N . ALA A 1 107 ? 4.942 1.106 1.055 1.00 90.31 107 ALA A N 1
ATOM 837 C CA . ALA A 1 107 ? 5.310 2.188 1.945 1.00 90.31 107 ALA A CA 1
ATOM 838 C C . ALA A 1 107 ? 6.814 2.112 2.211 1.00 90.31 107 ALA A C 1
ATOM 840 O O . ALA A 1 107 ? 7.331 1.060 2.599 1.00 90.31 107 ALA A O 1
ATOM 841 N N . ASN A 1 108 ? 7.517 3.213 1.980 1.00 86.38 108 ASN A N 1
ATOM 842 C CA . ASN A 1 108 ? 8.957 3.298 2.196 1.00 86.38 108 ASN A CA 1
ATOM 843 C C . ASN A 1 108 ? 9.234 4.547 3.014 1.00 86.38 108 ASN A C 1
ATOM 845 O O . ASN A 1 108 ? 8.596 5.566 2.796 1.00 86.38 108 ASN A O 1
ATOM 849 N N . SER A 1 109 ? 10.192 4.498 3.935 1.00 78.62 109 SER A N 1
ATOM 850 C CA . SER A 1 109 ? 10.397 5.629 4.837 1.00 78.62 109 SER A CA 1
ATOM 851 C C . SER A 1 109 ? 10.813 6.914 4.112 1.00 78.62 109 SER A C 1
ATOM 853 O O . SER A 1 109 ? 10.440 7.983 4.570 1.00 78.62 109 SER A O 1
ATOM 855 N N . ASP A 1 110 ? 11.578 6.837 3.012 1.00 80.88 110 ASP A N 1
ATOM 856 C CA . ASP A 1 110 ? 12.247 7.991 2.360 1.00 80.88 110 ASP A CA 1
ATOM 857 C C . ASP A 1 110 ? 12.941 8.925 3.376 1.00 80.88 110 ASP A C 1
ATOM 859 O O . ASP A 1 110 ? 13.033 10.148 3.242 1.00 80.88 110 ASP A O 1
ATOM 863 N N . GLU A 1 111 ? 13.385 8.326 4.476 1.00 74.62 111 GLU A N 1
ATOM 864 C CA . GLU A 1 111 ? 13.959 9.032 5.603 1.00 74.62 111 GLU A CA 1
ATOM 865 C C . GLU A 1 111 ? 15.489 8.990 5.488 1.00 74.62 111 GLU A C 1
ATOM 867 O O . GLU A 1 111 ? 16.064 8.057 4.926 1.00 74.62 111 GLU A O 1
ATOM 872 N N . HIS A 1 112 ? 16.148 10.024 6.005 1.00 77.81 112 HIS A N 1
ATOM 873 C CA . HIS A 1 112 ? 17.564 10.301 5.748 1.00 77.81 112 HIS A CA 1
ATOM 874 C C . HIS A 1 112 ? 18.439 10.305 7.024 1.00 77.81 112 HIS A C 1
ATOM 876 O O . HIS A 1 112 ? 19.581 10.760 6.995 1.00 77.81 112 HIS A O 1
ATOM 882 N N . GLN A 1 113 ? 17.913 9.833 8.155 1.00 73.75 113 GLN A N 1
ATOM 883 C CA . GLN A 1 113 ? 18.530 9.826 9.487 1.00 73.75 113 GLN A CA 1
ATOM 884 C C . GLN A 1 113 ? 19.051 8.437 9.918 1.00 73.75 113 GLN A C 1
ATOM 886 O O . GLN A 1 113 ? 19.620 8.314 11.000 1.00 73.75 113 GLN A O 1
ATOM 891 N N . GLY A 1 114 ? 18.888 7.400 9.093 1.00 70.50 114 GLY A N 1
ATOM 892 C CA . GLY A 1 114 ? 19.317 6.023 9.349 1.00 70.50 114 GLY A CA 1
ATOM 893 C C . GLY A 1 114 ? 18.322 5.153 10.133 1.00 70.50 114 GLY A C 1
ATOM 894 O O . GLY A 1 114 ? 18.699 4.071 10.584 1.00 70.50 114 GLY A O 1
ATOM 895 N N . HIS A 1 115 ? 17.064 5.573 10.294 1.00 73.25 115 HIS A N 1
ATOM 896 C CA . HIS A 1 115 ? 16.061 4.875 11.112 1.00 73.25 115 HIS A CA 1
ATOM 897 C C . HIS A 1 115 ? 15.069 4.071 10.253 1.00 73.25 115 HIS A C 1
ATOM 899 O O . HIS A 1 115 ? 13.920 4.472 10.052 1.00 73.25 115 HIS A O 1
ATOM 905 N N . CYS A 1 116 ? 15.494 2.903 9.762 1.00 70.25 116 CYS A N 1
ATOM 906 C CA . CYS A 1 116 ? 14.650 2.008 8.956 1.00 70.25 116 CYS A CA 1
ATOM 907 C C . CYS A 1 116 ? 13.361 1.617 9.705 1.00 70.25 116 CYS A C 1
ATOM 909 O O . CYS A 1 116 ? 13.431 0.943 10.730 1.00 70.25 116 CYS A O 1
ATOM 911 N N . GLY A 1 117 ? 12.191 2.044 9.213 1.00 70.00 117 GLY A N 1
ATOM 912 C CA . GLY A 1 117 ? 10.894 1.750 9.849 1.00 70.00 117 GLY A CA 1
ATOM 913 C C . GLY A 1 117 ? 10.704 2.351 11.248 1.00 70.00 117 GLY A C 1
ATOM 914 O O . GLY A 1 117 ? 9.792 1.960 11.974 1.00 70.00 117 GLY A O 1
ATOM 915 N N . GLY A 1 118 ? 11.593 3.263 11.654 1.00 68.00 118 GLY A N 1
ATOM 916 C CA . GLY A 1 118 ? 11.625 3.863 12.990 1.00 68.00 118 GLY A CA 1
ATOM 917 C C . GLY A 1 118 ? 11.777 5.380 12.975 1.00 68.00 118 GLY A C 1
ATOM 918 O O . GLY A 1 118 ? 11.893 5.982 14.040 1.00 68.00 118 GLY A O 1
ATOM 919 N N . GLY A 1 119 ? 11.790 5.996 11.788 1.00 68.50 119 GLY A N 1
ATOM 920 C CA . GLY A 1 119 ? 11.822 7.446 11.639 1.00 68.50 119 GLY A CA 1
ATOM 921 C C . GLY A 1 119 ? 10.659 8.077 12.395 1.00 68.50 119 GLY A C 1
ATOM 922 O O . GLY A 1 119 ? 9.493 7.798 12.113 1.00 68.50 119 GLY A O 1
ATOM 923 N N . VAL A 1 120 ? 10.976 8.898 13.392 1.00 65.69 120 VAL A N 1
ATOM 924 C CA . VAL A 1 120 ? 9.988 9.769 14.027 1.00 65.69 120 VAL A CA 1
ATOM 925 C C . VAL A 1 120 ? 9.759 10.981 13.124 1.00 65.69 120 VAL A C 1
ATOM 927 O O . VAL A 1 120 ? 10.694 11.384 12.428 1.00 65.69 120 VAL A O 1
ATOM 930 N N . PRO A 1 121 ? 8.566 11.599 13.147 1.00 65.06 121 PRO A N 1
ATOM 931 C CA . PRO A 1 121 ? 8.365 12.882 12.484 1.00 65.06 121 PRO A CA 1
ATOM 932 C C . PRO A 1 121 ? 9.438 13.872 12.960 1.00 65.06 121 PRO A C 1
ATOM 934 O O . PRO A 1 121 ? 9.516 14.193 14.149 1.00 65.06 121 PRO A O 1
ATOM 937 N N . ALA A 1 122 ? 10.325 14.295 12.060 1.00 60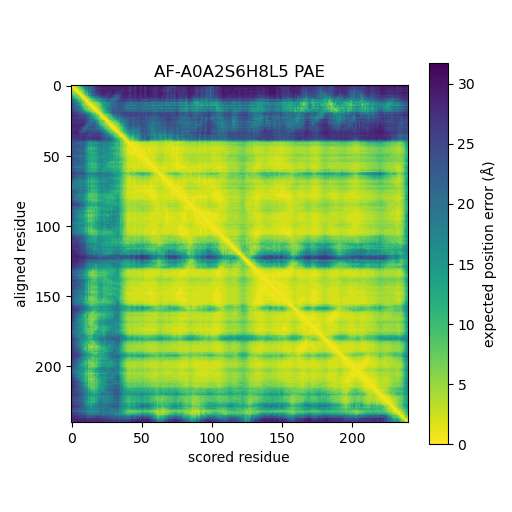.28 122 ALA A N 1
ATOM 938 C CA . ALA A 1 122 ? 11.494 15.097 12.402 1.00 60.28 122 ALA A CA 1
ATOM 939 C C . ALA A 1 122 ? 11.862 16.041 11.258 1.00 60.28 122 ALA A C 1
ATOM 941 O O . ALA A 1 122 ? 11.849 15.665 10.092 1.00 60.28 122 ALA A O 1
ATOM 942 N N . THR A 1 123 ? 12.256 17.269 11.613 1.00 52.75 123 THR A N 1
ATOM 943 C CA . THR A 1 123 ? 12.309 18.460 10.740 1.00 52.75 123 THR A CA 1
ATOM 944 C C . THR A 1 123 ? 10.948 18.799 10.117 1.00 52.75 123 THR A C 1
ATOM 946 O O . THR A 1 123 ? 10.186 17.925 9.730 1.00 52.75 123 THR A O 1
ATOM 949 N N . ALA A 1 124 ? 10.610 20.089 10.048 1.00 55.75 124 ALA A N 1
ATOM 950 C CA . ALA A 1 124 ? 9.247 20.587 9.808 1.00 55.75 124 ALA A CA 1
ATOM 951 C C . ALA A 1 124 ? 8.535 20.079 8.529 1.00 55.75 124 ALA A C 1
ATOM 953 O O . ALA A 1 124 ? 7.337 20.300 8.380 1.00 55.75 124 ALA A O 1
ATOM 954 N N . VAL A 1 125 ? 9.253 19.424 7.612 1.00 60.38 125 VAL A N 1
ATOM 955 C CA . VAL A 1 125 ? 8.746 18.939 6.321 1.00 60.38 125 VAL A CA 1
ATOM 956 C C . VAL A 1 125 ? 8.437 17.437 6.280 1.00 60.38 125 VAL A C 1
ATOM 958 O O . VAL A 1 125 ? 7.737 17.021 5.360 1.00 60.38 125 VAL A O 1
ATOM 961 N N . PHE A 1 126 ? 8.914 16.634 7.243 1.00 68.25 126 PHE A N 1
ATOM 962 C CA . PHE A 1 126 ? 8.661 15.187 7.289 1.00 68.25 126 PHE A CA 1
ATOM 963 C C . PHE A 1 126 ? 7.685 14.842 8.413 1.00 68.25 126 PHE A C 1
ATOM 965 O O . PHE A 1 126 ? 8.003 14.951 9.600 1.00 68.25 126 PHE A O 1
ATOM 972 N N . GLY A 1 127 ? 6.467 14.474 8.023 1.00 65.56 127 GLY A N 1
ATOM 973 C CA . GLY A 1 127 ? 5.326 14.365 8.935 1.00 65.56 127 GLY A CA 1
ATOM 974 C C . GLY A 1 127 ? 4.950 12.941 9.332 1.00 65.56 127 GLY A C 1
ATOM 975 O O . GLY A 1 127 ? 4.168 12.775 10.268 1.00 65.56 127 GLY A O 1
ATOM 976 N N . SER A 1 128 ? 5.475 11.929 8.643 1.00 73.62 128 SER A N 1
ATOM 977 C CA . SER A 1 128 ? 5.057 10.544 8.851 1.00 73.62 128 SER A CA 1
ATOM 978 C C . SER A 1 128 ? 6.018 9.744 9.722 1.00 73.62 128 SER A C 1
ATOM 980 O O . SER A 1 128 ? 7.207 10.043 9.827 1.00 73.62 128 SER A O 1
ATOM 982 N N . ARG A 1 129 ? 5.474 8.712 10.371 1.00 74.06 129 ARG A N 1
ATOM 983 C CA . ARG A 1 129 ? 6.211 7.811 11.252 1.00 74.06 129 ARG A CA 1
ATOM 984 C C . ARG A 1 129 ? 6.554 6.524 10.502 1.00 74.06 129 ARG A C 1
ATOM 986 O O . ARG A 1 129 ? 5.654 5.731 10.260 1.00 74.06 129 ARG A O 1
ATOM 993 N N . GLY A 1 130 ? 7.844 6.324 10.230 1.00 73.06 130 GLY A N 1
ATOM 994 C CA . GLY A 1 130 ? 8.506 5.052 9.908 1.00 73.06 130 GLY A CA 1
ATOM 995 C C . GLY A 1 130 ? 7.705 4.006 9.128 1.00 73.06 130 GLY A C 1
ATOM 996 O O . GLY A 1 130 ? 7.568 2.885 9.612 1.00 73.06 130 GLY A O 1
ATOM 997 N N . GLU A 1 131 ? 7.191 4.339 7.948 1.00 84.38 131 GLU A N 1
ATOM 998 C CA . GLU A 1 131 ? 6.312 3.441 7.192 1.00 84.38 131 GLU A CA 1
ATOM 999 C C . GLU A 1 131 ? 7.049 2.278 6.529 1.00 84.38 131 GLU A C 1
ATOM 1001 O O . GLU A 1 131 ? 8.234 2.369 6.192 1.00 84.38 131 GLU A O 1
ATOM 1006 N N . LEU A 1 132 ? 6.328 1.168 6.357 1.00 87.62 132 LEU A N 1
ATOM 1007 C CA . LEU A 1 132 ? 6.902 -0.098 5.920 1.00 87.62 132 LEU A CA 1
ATOM 1008 C C . LEU A 1 132 ? 6.025 -0.813 4.897 1.00 87.62 132 LEU A C 1
ATOM 1010 O O . LEU A 1 132 ? 4.799 -0.882 5.015 1.00 87.62 132 LEU A O 1
ATOM 1014 N N . THR A 1 133 ? 6.697 -1.422 3.923 1.00 92.19 133 THR A 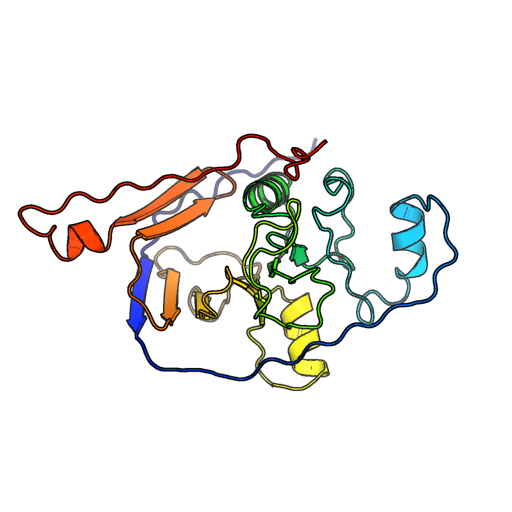N 1
ATOM 1015 C CA . THR A 1 133 ? 6.101 -2.391 3.010 1.00 92.19 133 THR A CA 1
ATOM 1016 C C . THR A 1 133 ? 6.229 -3.776 3.621 1.00 92.19 133 THR A C 1
ATOM 1018 O O . THR A 1 133 ? 7.333 -4.298 3.782 1.00 92.19 133 THR A O 1
ATOM 1021 N N . GLY A 1 134 ? 5.097 -4.399 3.913 1.00 92.62 134 GLY A N 1
ATOM 1022 C CA . GLY A 1 134 ? 5.034 -5.828 4.156 1.00 92.62 134 GLY A CA 1
ATOM 1023 C C . GLY A 1 134 ? 5.019 -6.597 2.841 1.00 92.62 134 GLY A C 1
ATOM 1024 O O . GLY A 1 134 ? 4.316 -6.218 1.906 1.00 92.62 134 GLY A O 1
ATOM 1025 N N . VAL A 1 135 ? 5.784 -7.687 2.768 1.00 95.50 135 VAL A N 1
ATOM 1026 C CA . VAL A 1 135 ? 5.855 -8.560 1.588 1.00 95.50 135 VAL A CA 1
ATOM 1027 C C . VAL A 1 135 ? 5.441 -9.972 1.985 1.00 95.50 135 VAL A C 1
ATOM 1029 O O . VAL A 1 135 ? 6.104 -10.616 2.800 1.00 95.50 135 VAL A O 1
ATOM 1032 N N . LEU A 1 136 ? 4.356 -10.466 1.395 1.00 95.38 136 LEU A N 1
ATOM 1033 C CA . LEU A 1 136 ? 3.831 -11.810 1.624 1.00 95.38 136 LEU A CA 1
ATOM 1034 C C . LEU A 1 136 ? 4.569 -12.798 0.711 1.00 95.38 136 LEU A C 1
ATOM 1036 O O . LEU A 1 136 ? 4.084 -13.186 -0.348 1.00 95.38 136 LEU A O 1
ATOM 1040 N N . ALA A 1 137 ? 5.791 -13.161 1.100 1.00 95.06 137 ALA A N 1
ATOM 1041 C CA . ALA A 1 137 ? 6.628 -14.090 0.348 1.00 95.06 137 ALA A CA 1
ATOM 1042 C C . ALA A 1 137 ? 6.551 -15.514 0.912 1.00 95.06 137 ALA A C 1
ATOM 1044 O O . ALA A 1 137 ? 6.659 -15.722 2.117 1.00 95.06 137 ALA A O 1
ATOM 1045 N N . GLU A 1 138 ? 6.488 -16.514 0.028 1.00 93.94 138 GLU A N 1
ATOM 1046 C CA . GLU A 1 138 ? 6.602 -17.933 0.411 1.00 93.94 138 GLU A CA 1
ATOM 1047 C C . GLU A 1 138 ? 7.952 -18.258 1.068 1.00 93.94 138 GLU A C 1
ATOM 1049 O O . GLU A 1 138 ? 8.076 -19.202 1.847 1.00 93.94 138 GLU A O 1
ATOM 1054 N N . ARG A 1 139 ? 8.996 -17.502 0.705 1.00 93.12 139 ARG A N 1
ATOM 1055 C CA . ARG A 1 139 ? 10.371 -17.697 1.165 1.00 93.12 139 ARG A CA 1
ATOM 1056 C C . ARG A 1 139 ? 11.023 -16.357 1.458 1.00 93.12 139 ARG A C 1
ATOM 1058 O O . ARG A 1 139 ? 10.999 -15.458 0.617 1.00 93.12 139 ARG A O 1
ATOM 1065 N N . PHE A 1 140 ? 11.681 -16.266 2.610 1.00 93.56 140 PHE A N 1
ATOM 1066 C CA . PHE A 1 140 ? 12.484 -15.105 2.986 1.00 93.56 140 PHE A CA 1
ATOM 1067 C C . PHE A 1 140 ? 13.898 -15.191 2.392 1.00 93.56 140 PHE A C 1
ATOM 1069 O O . PHE A 1 140 ? 14.899 -15.323 3.090 1.00 93.56 140 PHE A O 1
ATOM 1076 N N . ASP A 1 141 ? 13.963 -15.163 1.063 1.00 91.12 141 ASP A N 1
ATOM 1077 C CA . ASP A 1 141 ? 15.192 -15.024 0.287 1.00 91.12 141 ASP A CA 1
ATOM 1078 C C . ASP A 1 141 ? 14.982 -14.001 -0.842 1.00 91.12 141 ASP A C 1
ATOM 1080 O O . ASP A 1 141 ? 13.850 -13.633 -1.163 1.00 91.12 141 ASP A O 1
ATOM 1084 N N . ARG A 1 142 ? 16.073 -13.507 -1.446 1.00 91.69 142 ARG A N 1
ATOM 1085 C CA . ARG A 1 142 ? 16.014 -12.463 -2.489 1.00 91.69 142 ARG A CA 1
ATOM 1086 C C . ARG A 1 142 ? 15.043 -12.825 -3.617 1.00 91.69 142 ARG A C 1
ATOM 1088 O O . ARG A 1 142 ? 14.310 -11.965 -4.096 1.00 91.69 142 ARG A O 1
ATOM 1095 N N . ALA A 1 143 ? 15.045 -14.086 -4.045 1.00 92.75 143 ALA A N 1
ATOM 1096 C CA . ALA A 1 143 ? 14.207 -14.540 -5.146 1.00 92.75 143 ALA A CA 1
ATOM 1097 C C . ALA A 1 143 ? 12.727 -14.629 -4.737 1.00 92.75 143 ALA A C 1
ATOM 1099 O O . ALA A 1 143 ? 11.860 -14.232 -5.512 1.00 92.75 143 ALA A O 1
ATOM 1100 N N . GLY A 1 144 ? 12.432 -15.128 -3.534 1.00 95.56 144 GLY A N 1
ATOM 1101 C CA . GLY A 1 144 ? 11.085 -15.195 -2.969 1.00 95.56 144 GLY A CA 1
ATOM 1102 C C . GLY A 1 144 ? 10.470 -13.815 -2.768 1.00 95.56 144 GLY A C 1
ATOM 1103 O O . GLY A 1 144 ? 9.368 -13.567 -3.254 1.00 95.56 144 GLY A O 1
ATOM 1104 N N . VAL A 1 145 ? 11.216 -12.894 -2.153 1.00 95.31 145 VAL A N 1
ATOM 1105 C CA . VAL A 1 145 ? 10.791 -11.497 -1.967 1.00 95.31 145 VAL A CA 1
ATOM 1106 C C . VAL A 1 145 ? 10.578 -10.810 -3.317 1.00 95.31 145 VAL A C 1
ATOM 1108 O O . VAL A 1 145 ? 9.538 -10.194 -3.529 1.00 95.31 145 VAL A O 1
ATOM 1111 N N . GLY A 1 146 ? 11.505 -10.976 -4.268 1.00 95.00 146 GLY A N 1
ATOM 1112 C CA . GLY A 1 146 ? 11.367 -10.410 -5.614 1.00 95.00 146 GLY A CA 1
ATOM 1113 C C . GLY A 1 146 ? 10.113 -10.900 -6.346 1.00 95.00 146 GLY A C 1
ATOM 1114 O O . GLY A 1 146 ? 9.384 -10.095 -6.926 1.00 95.00 146 GLY A O 1
ATOM 1115 N N . ARG A 1 147 ? 9.806 -12.205 -6.271 1.00 95.81 147 ARG A N 1
ATOM 1116 C CA . ARG A 1 147 ? 8.571 -12.763 -6.850 1.00 95.81 147 ARG A CA 1
ATOM 1117 C C . ARG A 1 147 ? 7.319 -12.169 -6.206 1.00 95.81 147 ARG A C 1
ATOM 1119 O O . ARG A 1 147 ? 6.424 -11.761 -6.940 1.00 95.81 147 ARG A O 1
ATOM 1126 N N . ALA A 1 148 ? 7.277 -12.076 -4.878 1.00 96.75 148 ALA A N 1
ATOM 1127 C CA . ALA A 1 148 ? 6.134 -11.529 -4.147 1.00 96.75 148 ALA A CA 1
ATOM 1128 C C . ALA A 1 148 ? 5.893 -10.039 -4.454 1.00 96.75 148 ALA A C 1
ATOM 1130 O O . ALA A 1 148 ? 4.764 -9.648 -4.751 1.00 96.75 148 ALA A O 1
ATOM 1131 N N . LEU A 1 149 ? 6.954 -9.221 -4.498 1.00 96.31 149 LEU A N 1
ATOM 1132 C CA . LEU A 1 149 ? 6.871 -7.812 -4.910 1.00 96.31 149 LEU A CA 1
ATOM 1133 C C . LEU A 1 149 ? 6.280 -7.680 -6.322 1.00 96.31 149 LEU A C 1
ATOM 1135 O O . LEU A 1 149 ? 5.351 -6.904 -6.546 1.00 96.31 149 LEU A O 1
ATOM 1139 N N . ARG A 1 150 ? 6.757 -8.482 -7.283 1.00 95.19 150 ARG A N 1
ATOM 1140 C CA . ARG A 1 150 ? 6.234 -8.454 -8.659 1.00 95.19 150 ARG A CA 1
ATOM 1141 C C . ARG A 1 150 ? 4.800 -8.982 -8.780 1.00 95.19 150 ARG A C 1
ATOM 1143 O O . ARG A 1 150 ? 4.042 -8.516 -9.644 1.00 95.19 150 ARG A O 1
ATOM 1150 N N . ALA A 1 151 ? 4.431 -9.943 -7.936 1.00 96.06 151 ALA A N 1
ATOM 1151 C CA . ALA A 1 151 ? 3.070 -10.458 -7.807 1.00 96.06 151 ALA A CA 1
ATOM 1152 C C . ALA A 1 151 ? 2.131 -9.479 -7.084 1.00 96.06 151 ALA A C 1
ATOM 1154 O O . ALA A 1 151 ? 0.917 -9.649 -7.168 1.00 96.06 151 ALA A O 1
ATOM 1155 N N . ARG A 1 152 ? 2.679 -8.406 -6.486 1.00 97.19 152 ARG A N 1
ATOM 1156 C CA . ARG A 1 152 ? 1.954 -7.390 -5.701 1.00 97.19 152 ARG A CA 1
ATOM 1157 C C . ARG A 1 152 ? 1.380 -7.930 -4.405 1.00 97.19 152 ARG A C 1
ATOM 1159 O O . ARG A 1 152 ? 0.407 -7.394 -3.884 1.00 97.19 152 ARG A O 1
ATOM 1166 N N . HIS A 1 153 ? 1.986 -8.995 -3.897 1.00 97.44 153 HIS A N 1
ATOM 1167 C CA . HIS A 1 153 ? 1.641 -9.604 -2.623 1.00 97.44 153 HIS A CA 1
ATOM 1168 C C . HIS A 1 153 ? 2.229 -8.750 -1.499 1.00 97.44 153 HIS A C 1
ATOM 1170 O O . HIS A 1 153 ? 3.170 -9.147 -0.812 1.00 97.44 153 HIS A O 1
ATOM 1176 N N . THR A 1 154 ? 1.733 -7.519 -1.385 1.00 96.12 154 THR A N 1
ATOM 1177 C CA . THR A 1 154 ? 2.276 -6.486 -0.507 1.00 96.12 154 THR A CA 1
ATOM 1178 C C . THR A 1 154 ? 1.176 -5.761 0.241 1.00 96.12 154 THR A C 1
ATOM 1180 O O . THR A 1 154 ? 0.071 -5.582 -0.266 1.00 96.12 154 THR A O 1
ATOM 1183 N N . PHE A 1 155 ? 1.503 -5.288 1.436 1.00 93.69 155 PHE A N 1
ATOM 1184 C CA . PHE A 1 155 ? 0.686 -4.348 2.192 1.00 93.69 155 PHE A CA 1
ATOM 1185 C C . PHE A 1 155 ? 1.557 -3.180 2.655 1.00 93.69 155 PHE A C 1
ATOM 1187 O O . PHE A 1 155 ? 2.776 -3.305 2.762 1.00 93.69 155 PHE A O 1
ATOM 1194 N N . ALA A 1 156 ? 0.933 -2.039 2.918 1.00 91.31 156 ALA A N 1
ATOM 1195 C CA . ALA A 1 156 ? 1.606 -0.845 3.406 1.00 91.31 156 ALA A CA 1
ATOM 1196 C C . ALA A 1 156 ? 1.084 -0.522 4.803 1.00 91.31 156 ALA A C 1
ATOM 1198 O O . ALA A 1 156 ? -0.131 -0.518 5.015 1.00 91.31 156 ALA A O 1
ATOM 1199 N N . THR A 1 157 ? 1.986 -0.246 5.741 1.00 87.12 157 THR A N 1
ATOM 1200 C CA . THR A 1 157 ? 1.615 0.173 7.093 1.00 87.12 157 THR A CA 1
ATOM 1201 C C . THR A 1 157 ? 2.150 1.557 7.385 1.00 87.12 157 THR A C 1
ATOM 1203 O O . THR A 1 157 ? 3.265 1.910 6.997 1.00 87.12 157 THR A O 1
ATOM 1206 N N . THR A 1 158 ? 1.379 2.307 8.158 1.00 77.31 158 THR A N 1
ATOM 1207 C CA . THR A 1 158 ? 1.916 3.398 8.966 1.00 77.31 158 THR A CA 1
ATOM 1208 C C . THR A 1 158 ? 2.830 2.801 10.053 1.00 77.31 158 THR A C 1
ATOM 1210 O O . THR A 1 158 ? 2.814 1.584 10.259 1.00 77.31 158 THR A O 1
ATOM 1213 N N . GLY A 1 159 ? 3.700 3.596 10.686 1.00 72.25 159 GLY A N 1
ATOM 1214 C CA . GLY A 1 159 ? 4.805 3.142 11.557 1.00 72.25 159 GLY A CA 1
ATOM 1215 C C . GLY A 1 159 ? 4.489 2.261 12.775 1.00 72.25 159 GLY A C 1
ATOM 1216 O O . GLY A 1 159 ? 5.361 2.045 13.613 1.00 72.25 159 GLY A O 1
ATOM 1217 N N . GLU A 1 160 ? 3.274 1.743 12.889 1.00 74.06 160 GLU A N 1
ATOM 1218 C CA . GLU A 1 160 ? 2.786 0.765 13.857 1.00 74.06 160 GLU A CA 1
ATOM 1219 C C . GLU A 1 160 ? 3.267 -0.679 13.580 1.00 74.06 160 GLU A C 1
ATOM 1221 O O . GLU A 1 160 ? 2.881 -1.585 14.306 1.00 74.06 160 GLU A O 1
ATOM 1226 N N . GLN A 1 161 ? 4.117 -0.918 12.568 1.00 77.81 161 GLN A N 1
ATOM 1227 C CA . GLN A 1 161 ? 4.707 -2.238 12.239 1.00 77.81 161 GLN A CA 1
ATOM 1228 C C . GLN A 1 161 ? 3.691 -3.397 12.289 1.00 77.81 161 GLN A C 1
ATOM 1230 O O . GLN A 1 161 ? 3.952 -4.477 12.822 1.00 77.81 161 GLN A O 1
ATOM 1235 N N . THR A 1 162 ? 2.498 -3.150 11.756 1.00 84.25 162 THR A N 1
ATOM 1236 C CA . THR A 1 162 ? 1.390 -4.104 11.772 1.00 84.25 162 THR A CA 1
ATOM 1237 C C . THR A 1 162 ? 1.520 -5.117 10.637 1.00 84.25 162 THR A C 1
ATOM 1239 O O . THR A 1 162 ? 2.319 -4.968 9.716 1.00 84.25 162 THR A O 1
ATOM 1242 N N . PHE A 1 163 ? 0.732 -6.184 10.695 1.00 89.12 163 PHE A N 1
ATOM 1243 C CA . PHE A 1 163 ? 0.552 -7.113 9.587 1.00 89.12 163 PHE A CA 1
ATOM 1244 C C . PHE A 1 163 ? -0.877 -7.008 9.077 1.00 89.12 163 PHE A C 1
ATOM 1246 O O . PHE A 1 163 ? -1.820 -7.025 9.871 1.00 89.12 163 PHE A O 1
ATOM 1253 N N . ALA A 1 164 ? -1.032 -6.978 7.756 1.00 89.50 164 ALA A N 1
ATOM 1254 C CA . ALA A 1 164 ? -2.325 -7.074 7.103 1.00 89.50 164 ALA A CA 1
ATOM 1255 C C . ALA A 1 164 ? -2.269 -8.076 5.948 1.00 89.50 164 ALA A C 1
ATOM 1257 O O . ALA A 1 164 ? -1.333 -8.078 5.152 1.00 89.50 164 ALA A O 1
ATOM 1258 N N . SER A 1 165 ? -3.301 -8.903 5.824 1.00 92.12 165 SER A N 1
ATOM 1259 C CA . SER A 1 165 ? -3.521 -9.721 4.634 1.00 92.12 165 SER A CA 1
ATOM 1260 C C . SER A 1 165 ? -4.996 -9.764 4.277 1.00 92.12 165 SER A C 1
ATOM 1262 O O . SER A 1 165 ? -5.850 -9.784 5.164 1.00 92.12 165 SER A O 1
ATOM 1264 N N . LEU A 1 166 ? -5.272 -9.840 2.980 1.00 91.94 166 LEU A N 1
ATOM 1265 C CA . LEU A 1 166 ? -6.591 -10.086 2.412 1.00 91.94 166 LEU A CA 1
ATOM 1266 C C . LEU A 1 166 ? -6.469 -11.224 1.393 1.00 91.94 166 LEU A C 1
ATOM 1268 O O . LEU A 1 166 ? -5.504 -11.253 0.625 1.00 91.94 166 LEU A O 1
ATOM 1272 N N . SER A 1 167 ? -7.428 -12.141 1.380 1.00 92.50 167 SER A N 1
ATOM 1273 C CA . SER A 1 167 ? -7.455 -13.277 0.458 1.00 92.50 167 SER A CA 1
ATOM 1274 C C . SER A 1 167 ? -8.875 -13.701 0.098 1.00 92.50 167 SER A C 1
ATOM 1276 O O . SER A 1 167 ? -9.824 -13.404 0.817 1.00 92.50 167 SER A O 1
ATOM 1278 N N . GLN A 1 168 ? -9.019 -14.432 -1.005 1.00 89.25 168 GLN A N 1
ATOM 1279 C CA . GLN A 1 168 ? -10.236 -15.164 -1.354 1.00 89.25 168 GLN A CA 1
ATOM 1280 C C . GLN A 1 168 ? -9.833 -16.586 -1.762 1.00 89.25 168 GLN A C 1
ATOM 1282 O O . GLN A 1 168 ? -9.224 -16.789 -2.814 1.00 89.25 168 GLN A O 1
ATOM 1287 N N . GLY A 1 169 ? -10.114 -17.576 -0.912 1.00 90.69 169 GLY A N 1
ATOM 1288 C CA . GLY A 1 169 ? -9.620 -18.940 -1.124 1.00 90.69 169 GLY A CA 1
ATOM 1289 C C . GLY A 1 169 ? -8.091 -18.981 -1.205 1.00 90.69 169 GLY A C 1
ATOM 1290 O O . GLY A 1 169 ? -7.406 -18.590 -0.264 1.00 90.69 169 GLY A O 1
ATOM 1291 N N . THR A 1 170 ? -7.548 -19.440 -2.334 1.00 92.25 170 THR A N 1
ATOM 1292 C CA . THR A 1 170 ? -6.093 -19.503 -2.571 1.00 92.25 170 THR A CA 1
ATOM 1293 C C . THR A 1 170 ? -5.497 -18.212 -3.130 1.00 92.25 170 THR A C 1
ATOM 1295 O O . THR A 1 170 ? -4.282 -18.141 -3.301 1.00 92.25 170 THR A O 1
ATOM 1298 N N . HIS A 1 171 ? -6.324 -17.219 -3.462 1.00 93.69 171 HIS A N 1
ATOM 1299 C CA . HIS A 1 171 ? -5.869 -15.966 -4.056 1.00 93.69 171 HIS A CA 1
ATOM 1300 C C . HIS A 1 171 ? -5.546 -14.939 -2.979 1.00 93.69 171 HIS A C 1
ATOM 1302 O O . HIS A 1 171 ? -6.372 -14.669 -2.103 1.00 93.69 171 HIS A O 1
ATOM 1308 N N . LEU A 1 172 ? -4.357 -14.349 -3.056 1.00 93.88 172 LEU A N 1
ATOM 1309 C CA . LEU A 1 172 ? -3.894 -13.319 -2.132 1.00 93.88 172 LEU A CA 1
ATOM 1310 C C . LEU A 1 172 ? -4.145 -11.922 -2.701 1.00 93.88 172 LEU A C 1
ATOM 1312 O O . LEU A 1 172 ? -4.306 -11.724 -3.907 1.00 93.88 172 LEU A O 1
ATOM 1316 N N . MET A 1 173 ? -4.129 -10.919 -1.825 1.00 92.75 173 MET A N 1
ATOM 1317 C CA . MET A 1 173 ? -4.076 -9.520 -2.237 1.00 92.75 173 MET A CA 1
ATOM 1318 C C . MET A 1 173 ? -2.976 -9.301 -3.282 1.00 92.75 173 MET A C 1
ATOM 1320 O O . MET A 1 173 ? -1.851 -9.770 -3.125 1.00 92.75 173 MET A O 1
ATOM 1324 N N . GLY A 1 174 ? -3.321 -8.603 -4.362 1.00 92.81 174 GLY A N 1
ATOM 1325 C CA . GLY A 1 174 ? -2.440 -8.413 -5.513 1.00 92.81 174 GLY A CA 1
ATOM 1326 C C . GLY A 1 174 ? -2.663 -9.402 -6.659 1.00 92.81 174 GLY A C 1
ATOM 1327 O O . GLY A 1 174 ? -2.304 -9.070 -7.796 1.00 92.81 174 GLY A O 1
ATOM 1328 N N . ASP A 1 175 ? -3.303 -10.552 -6.422 1.00 93.69 175 ASP A N 1
ATOM 1329 C CA . ASP A 1 175 ? -3.688 -11.476 -7.492 1.00 93.69 175 ASP A CA 1
ATOM 1330 C C . ASP A 1 175 ? -4.766 -10.886 -8.402 1.00 93.69 175 ASP A C 1
ATOM 1332 O O . ASP A 1 175 ? -5.598 -10.071 -8.006 1.00 93.69 175 ASP A O 1
ATOM 1336 N N . VAL A 1 176 ? -4.750 -11.324 -9.661 1.00 90.88 176 VAL A N 1
ATOM 1337 C CA . VAL A 1 176 ? -5.772 -10.980 -10.651 1.00 90.88 176 VAL A CA 1
ATOM 1338 C C . VAL A 1 176 ? -6.417 -12.272 -11.109 1.00 90.88 176 VAL A C 1
ATOM 1340 O O . VAL A 1 176 ? -5.781 -13.084 -11.779 1.00 90.88 176 VAL A O 1
ATOM 1343 N N . PHE A 1 177 ? -7.679 -12.448 -10.751 1.00 91.25 177 PHE A N 1
ATOM 1344 C CA . PHE A 1 177 ? -8.434 -13.664 -11.007 1.00 91.25 177 PHE A CA 1
ATOM 1345 C C . PHE A 1 177 ? -9.917 -13.326 -11.192 1.00 91.25 177 PHE A C 1
ATOM 1347 O O . PHE A 1 177 ? -10.346 -12.193 -10.965 1.00 91.25 177 PHE A O 1
ATOM 1354 N N . THR A 1 178 ? -10.698 -14.299 -11.659 1.00 87.56 178 THR A N 1
ATOM 1355 C CA . THR A 1 178 ? -12.159 -14.166 -11.707 1.00 87.56 178 THR A CA 1
ATOM 1356 C C . THR A 1 178 ? -12.709 -14.623 -10.368 1.00 87.56 178 THR A C 1
ATOM 1358 O O . THR A 1 178 ? -12.508 -15.776 -10.001 1.00 87.56 178 THR A O 1
ATOM 1361 N N . ALA A 1 179 ? -13.368 -13.723 -9.641 1.00 79.75 179 ALA A N 1
ATOM 1362 C CA . ALA A 1 179 ? -13.906 -14.037 -8.325 1.00 79.75 179 ALA A CA 1
ATOM 1363 C C . ALA A 1 179 ? -15.033 -15.072 -8.412 1.00 79.75 179 ALA A C 1
ATOM 1365 O O . ALA A 1 179 ? -15.903 -14.991 -9.283 1.00 79.75 179 ALA A O 1
ATOM 1366 N N . GLU A 1 180 ? -15.030 -16.014 -7.474 1.00 78.81 180 GLU A N 1
ATOM 1367 C CA . GLU A 1 180 ? -16.108 -16.982 -7.308 1.00 78.81 180 GLU A CA 1
ATOM 1368 C C . GLU A 1 180 ? -17.225 -16.360 -6.458 1.00 78.81 180 GLU A C 1
ATOM 1370 O O . GLU A 1 180 ? -16.980 -15.974 -5.307 1.00 78.81 180 GLU A O 1
ATOM 1375 N N . PRO A 1 181 ? -18.455 -16.233 -6.989 1.00 78.75 181 PRO A N 1
ATOM 1376 C CA . PRO A 1 181 ? -19.572 -15.721 -6.209 1.00 78.75 181 PRO A CA 1
ATOM 1377 C C . PRO A 1 181 ? -19.824 -16.592 -4.972 1.00 78.75 181 PRO A C 1
ATOM 1379 O O . PRO A 1 181 ? -19.936 -17.811 -5.077 1.00 78.75 181 PRO A O 1
ATOM 1382 N N . GLY A 1 182 ? -19.947 -15.964 -3.801 1.00 79.38 182 GLY A N 1
ATOM 1383 C CA . GLY A 1 182 ? -20.269 -16.641 -2.539 1.00 79.38 182 GLY A CA 1
ATOM 1384 C C . GLY A 1 182 ? -19.069 -17.129 -1.720 1.00 79.38 182 GLY A C 1
ATOM 1385 O O . GLY A 1 182 ? -19.255 -17.477 -0.555 1.00 79.38 182 GLY A O 1
ATOM 1386 N N . LEU A 1 183 ? -17.848 -17.106 -2.265 1.00 83.88 183 LEU A N 1
ATOM 1387 C CA . LEU A 1 183 ? -16.643 -17.351 -1.471 1.00 83.88 183 LEU A CA 1
ATOM 1388 C C . LEU A 1 183 ? -16.274 -16.076 -0.691 1.00 83.88 183 LEU A C 1
ATOM 1390 O O . LEU A 1 183 ? -16.177 -15.010 -1.309 1.00 83.88 183 LEU A O 1
ATOM 1394 N N . PRO A 1 184 ? -16.072 -16.133 0.639 1.00 87.88 184 PRO A N 1
ATOM 1395 C CA . PRO A 1 184 ? -15.809 -14.929 1.402 1.00 87.88 184 PRO A CA 1
ATOM 1396 C C . PRO A 1 184 ? -14.410 -14.366 1.141 1.00 87.88 184 PRO A C 1
ATOM 1398 O O . PRO A 1 184 ? -13.457 -15.106 0.893 1.00 87.88 184 PRO A O 1
ATOM 1401 N N . LEU A 1 185 ? -14.292 -13.044 1.248 1.00 87.75 185 LEU A N 1
ATOM 1402 C CA . LEU A 1 185 ? -13.009 -12.388 1.458 1.00 87.75 185 LEU A CA 1
ATOM 1403 C C . LEU A 1 185 ? -12.585 -12.608 2.907 1.00 87.75 185 LEU A C 1
ATOM 1405 O O . LEU A 1 185 ? -13.334 -12.288 3.827 1.00 87.75 185 LEU A O 1
ATOM 1409 N N . GLU A 1 186 ? -11.382 -13.115 3.114 1.00 91.44 186 GLU A N 1
ATOM 1410 C CA . GLU A 1 186 ? -10.810 -13.322 4.437 1.00 91.44 186 GLU A CA 1
ATOM 1411 C C . GLU A 1 186 ? -9.742 -12.268 4.685 1.00 91.44 186 GLU A C 1
ATOM 1413 O O . GLU A 1 186 ? -8.840 -12.092 3.863 1.00 91.44 186 GLU A O 1
ATOM 1418 N N . TYR A 1 187 ? -9.818 -11.574 5.819 1.00 89.81 187 TYR A N 1
ATOM 1419 C CA . TYR A 1 187 ? -8.759 -10.659 6.228 1.00 89.81 187 TYR A CA 1
ATOM 1420 C C . TYR A 1 187 ? -8.171 -11.024 7.587 1.00 89.81 187 TYR A C 1
ATOM 1422 O O . TYR A 1 187 ? -8.856 -11.507 8.498 1.00 89.81 187 TYR A O 1
ATOM 1430 N N . ARG A 1 188 ? -6.878 -10.734 7.730 1.00 89.50 188 ARG A N 1
ATOM 1431 C CA . ARG A 1 188 ? -6.135 -10.882 8.978 1.00 89.50 188 ARG A CA 1
ATOM 1432 C C . ARG A 1 188 ? -5.377 -9.603 9.272 1.00 89.50 188 ARG A C 1
ATOM 1434 O O . ARG A 1 188 ? -4.634 -9.121 8.422 1.00 89.50 188 ARG A O 1
ATOM 1441 N N . LEU A 1 189 ? -5.556 -9.093 10.485 1.00 88.50 189 LEU A N 1
ATOM 1442 C CA . LEU A 1 189 ? -4.823 -7.947 11.010 1.00 88.50 189 LEU A CA 1
ATOM 1443 C C . LEU A 1 189 ? -4.108 -8.380 12.289 1.00 88.50 189 LEU A C 1
ATOM 1445 O O . LEU A 1 189 ? -4.762 -8.900 13.197 1.00 88.50 189 LEU A O 1
ATOM 1449 N N . LEU A 1 190 ? -2.792 -8.175 12.350 1.00 87.31 190 LEU A N 1
ATOM 1450 C CA . LEU A 1 190 ? -1.992 -8.371 13.561 1.00 87.31 190 LEU A CA 1
ATOM 1451 C C . LEU A 1 190 ? -1.314 -7.053 13.928 1.00 87.31 190 LEU A C 1
ATOM 1453 O O . LEU A 1 190 ? -0.813 -6.339 13.060 1.00 87.31 190 LEU A O 1
ATOM 1457 N N . GLY A 1 191 ? -1.296 -6.737 15.213 1.00 83.69 191 GLY A N 1
ATOM 1458 C CA . GLY A 1 191 ? -0.694 -5.522 15.744 1.00 83.69 191 GLY A CA 1
ATOM 1459 C C . GLY A 1 191 ? -0.461 -5.641 17.243 1.00 83.69 191 GLY A C 1
ATOM 1460 O O . GLY A 1 191 ? -0.845 -6.634 17.866 1.00 83.69 191 GLY A O 1
ATOM 1461 N N . ASP A 1 192 ? 0.176 -4.629 17.816 1.00 79.38 192 ASP A N 1
ATOM 1462 C CA . ASP A 1 192 ? 0.397 -4.488 19.258 1.00 79.38 192 ASP A CA 1
ATOM 1463 C C . ASP A 1 192 ? -0.751 -3.745 19.970 1.00 79.38 192 ASP A C 1
ATOM 1465 O O . ASP A 1 192 ? -0.882 -3.825 21.193 1.00 79.38 192 ASP A O 1
ATOM 1469 N N . ALA A 1 193 ? -1.613 -3.076 19.202 1.00 79.81 193 ALA A N 1
ATOM 1470 C CA . ALA A 1 193 ? -2.800 -2.371 19.662 1.00 79.81 193 ALA A CA 1
ATOM 1471 C C . ALA A 1 193 ? -4.082 -2.871 18.973 1.00 79.81 193 ALA A C 1
ATOM 1473 O O . ALA A 1 193 ? -4.060 -3.546 17.943 1.00 79.81 193 ALA A O 1
ATOM 1474 N N . GLY A 1 194 ? -5.226 -2.529 19.571 1.00 79.62 194 GLY A N 1
ATOM 1475 C CA . GLY A 1 194 ? -6.537 -2.783 18.979 1.00 79.62 194 GLY A CA 1
ATOM 1476 C C . GLY A 1 194 ? -6.812 -1.878 17.777 1.00 79.62 194 GLY A C 1
ATOM 1477 O O . GLY A 1 194 ? -6.318 -0.755 17.700 1.00 79.62 194 GLY A O 1
ATOM 1478 N N . TRP A 1 195 ? -7.645 -2.365 16.864 1.00 84.75 195 TRP A N 1
ATOM 1479 C CA . TRP A 1 195 ? -8.072 -1.636 15.673 1.00 84.75 195 TRP A CA 1
ATOM 1480 C C . TRP A 1 195 ? -9.390 -0.916 15.936 1.00 84.75 195 TRP A C 1
ATOM 1482 O O . TRP A 1 195 ? -10.273 -1.468 16.591 1.00 84.75 195 TRP A O 1
ATOM 1492 N N . GLU A 1 196 ? -9.541 0.297 15.406 1.00 84.75 196 GLU A N 1
ATOM 1493 C CA . GLU A 1 196 ? -10.784 1.058 15.569 1.00 84.75 196 GLU A CA 1
ATOM 1494 C C . GLU A 1 196 ? -11.825 0.694 14.510 1.00 84.75 196 GLU A C 1
ATOM 1496 O O . GLU A 1 196 ? -13.005 0.522 14.807 1.00 84.75 196 GLU A O 1
ATOM 1501 N N . GLN A 1 197 ? -11.378 0.592 13.262 1.00 87.62 197 GLN A N 1
ATOM 1502 C CA . GLN A 1 197 ? -12.237 0.478 12.098 1.00 87.62 197 GLN A CA 1
ATOM 1503 C C . GLN A 1 197 ? -11.542 -0.371 11.034 1.00 87.62 197 GLN A C 1
ATOM 1505 O O . GLN A 1 197 ? -10.321 -0.304 10.882 1.00 87.62 197 GLN A O 1
ATOM 1510 N N . VAL A 1 198 ? -12.323 -1.147 10.287 1.00 90.94 198 VAL A N 1
ATOM 1511 C CA . VAL A 1 198 ? -11.854 -1.842 9.083 1.00 90.94 198 VAL A CA 1
ATOM 1512 C C . VAL A 1 198 ? -12.761 -1.446 7.935 1.00 90.94 198 VAL A C 1
ATOM 1514 O O . VAL A 1 198 ? -13.982 -1.469 8.070 1.00 90.94 198 VAL A O 1
ATOM 1517 N N . GLU A 1 199 ? -12.171 -1.073 6.810 1.00 91.75 199 GLU A N 1
ATOM 1518 C CA . GLU A 1 199 ? -12.892 -0.585 5.642 1.00 91.75 199 GLU A CA 1
ATOM 1519 C C . GLU A 1 199 ? -12.342 -1.244 4.379 1.00 91.75 199 GLU A C 1
ATOM 1521 O O . GLU A 1 199 ? -11.136 -1.452 4.243 1.00 91.75 199 GLU A O 1
ATOM 1526 N N . LEU A 1 200 ? -13.238 -1.562 3.449 1.00 89.25 200 LEU A N 1
ATOM 1527 C CA . LEU A 1 200 ? -12.909 -2.100 2.137 1.00 89.25 200 LEU A CA 1
ATOM 1528 C C . LEU A 1 200 ? -13.387 -1.128 1.062 1.00 89.25 200 LEU A C 1
ATOM 1530 O O . LEU A 1 200 ? -14.549 -0.710 1.052 1.00 89.25 200 LEU A O 1
ATOM 1534 N N . TYR A 1 201 ? -12.488 -0.815 0.134 1.00 88.31 201 TYR A N 1
ATOM 1535 C CA . TYR A 1 201 ? -12.703 0.166 -0.919 1.00 88.31 201 TYR A CA 1
ATOM 1536 C C . TYR A 1 201 ? -12.587 -0.454 -2.315 1.00 88.31 201 TYR A C 1
ATOM 1538 O O . TYR A 1 201 ? -11.736 -1.304 -2.567 1.00 88.31 201 TYR A O 1
ATOM 1546 N N . ASP A 1 202 ? -13.415 0.041 -3.230 1.00 83.38 202 ASP A N 1
ATOM 1547 C CA . ASP A 1 202 ? -13.305 -0.112 -4.681 1.00 83.38 202 ASP A CA 1
ATOM 1548 C C . ASP A 1 202 ? -12.882 1.243 -5.273 1.00 83.38 202 ASP A C 1
ATOM 1550 O O . ASP A 1 202 ? -13.694 2.160 -5.447 1.00 83.38 202 ASP A O 1
ATOM 1554 N N . GLY A 1 203 ? -11.574 1.419 -5.477 1.00 85.62 203 GLY A N 1
ATOM 1555 C CA . GLY A 1 203 ? -10.990 2.727 -5.772 1.00 85.62 203 GLY A CA 1
ATOM 1556 C C . GLY A 1 203 ? -11.209 3.703 -4.611 1.00 85.62 203 GLY A C 1
ATOM 1557 O O . GLY A 1 203 ? -10.664 3.514 -3.530 1.00 85.62 203 GLY A O 1
ATOM 1558 N N . GLU A 1 204 ? -12.010 4.750 -4.827 1.00 84.25 204 GLU A N 1
ATOM 1559 C CA . GLU A 1 204 ? -12.386 5.717 -3.773 1.00 84.25 204 GLU A CA 1
ATOM 1560 C C . GLU A 1 204 ? -13.734 5.367 -3.111 1.00 84.25 204 GLU A C 1
ATOM 1562 O O . GLU A 1 204 ? -14.145 6.012 -2.146 1.00 84.25 204 GLU A O 1
ATOM 1567 N N . ARG A 1 205 ? -14.454 4.357 -3.616 1.00 86.00 205 ARG A N 1
ATOM 1568 C CA . ARG A 1 205 ? -15.785 4.000 -3.124 1.00 86.00 205 ARG A CA 1
ATOM 1569 C C . ARG A 1 205 ? -15.676 3.022 -1.962 1.00 86.00 205 ARG A C 1
ATOM 1571 O O . ARG A 1 205 ? -15.240 1.894 -2.158 1.00 86.00 205 ARG A O 1
ATOM 1578 N N . LEU A 1 206 ? -16.136 3.420 -0.779 1.00 85.69 206 LEU A N 1
ATOM 1579 C CA . LEU A 1 206 ? -16.325 2.501 0.343 1.00 85.69 206 LEU A CA 1
ATOM 1580 C C . LEU A 1 206 ? -17.422 1.483 -0.008 1.00 85.69 206 LEU A C 1
ATOM 1582 O O . LEU A 1 206 ? -18.538 1.878 -0.350 1.00 85.69 206 LEU A O 1
ATOM 1586 N N . ILE A 1 207 ? -17.107 0.188 0.062 1.00 87.19 207 ILE A N 1
ATOM 1587 C CA . ILE A 1 207 ? -18.047 -0.899 -0.267 1.00 87.19 207 ILE A CA 1
ATOM 1588 C C . ILE A 1 207 ? -18.406 -1.774 0.932 1.00 87.19 207 ILE A C 1
ATOM 1590 O O . ILE A 1 207 ? -19.415 -2.473 0.887 1.00 87.19 207 ILE A O 1
ATOM 1594 N N . TRP A 1 208 ? -17.610 -1.733 2.000 1.00 90.31 208 TRP A N 1
ATOM 1595 C CA . TRP A 1 208 ? -17.878 -2.454 3.240 1.00 90.31 208 TRP A CA 1
ATOM 1596 C C . TRP A 1 208 ? -17.093 -1.830 4.396 1.00 90.31 208 TRP A C 1
ATOM 1598 O O . TRP A 1 208 ? -15.977 -1.347 4.195 1.00 90.31 208 TRP A O 1
ATOM 1608 N N . SER A 1 209 ? -17.659 -1.835 5.601 1.00 90.81 209 SER A N 1
ATOM 1609 C CA . SER A 1 209 ? -16.992 -1.322 6.797 1.00 90.81 209 SER A CA 1
ATOM 1610 C C . SER A 1 209 ? -17.434 -2.039 8.071 1.00 90.81 209 SER A C 1
ATOM 1612 O O . SER A 1 209 ? -18.536 -2.583 8.157 1.00 90.81 209 SER A O 1
ATOM 1614 N N . ARG A 1 210 ? -16.555 -2.001 9.074 1.00 90.81 210 ARG A N 1
ATOM 1615 C CA . ARG A 1 210 ? -16.804 -2.389 10.466 1.00 90.81 210 ARG A CA 1
ATOM 1616 C C . ARG A 1 210 ? -16.291 -1.311 11.400 1.00 90.81 210 ARG A C 1
ATOM 1618 O O . ARG A 1 210 ? -15.153 -0.868 11.250 1.00 90.81 210 ARG A O 1
ATOM 1625 N N . ASP A 1 211 ? -17.106 -0.947 12.381 1.00 90.50 211 ASP A N 1
ATOM 1626 C CA . ASP A 1 211 ? -16.698 -0.135 13.526 1.00 90.50 211 ASP A CA 1
ATOM 1627 C C . ASP A 1 211 ? -16.482 -1.069 14.721 1.00 90.50 211 ASP A C 1
ATOM 1629 O O . ASP A 1 211 ? -17.429 -1.548 15.348 1.00 90.50 211 ASP A O 1
ATOM 1633 N N . LEU A 1 212 ? -15.217 -1.356 15.022 1.00 88.75 212 LEU A N 1
ATOM 1634 C CA . LEU A 1 212 ? -14.853 -2.333 16.046 1.00 88.75 212 LEU A CA 1
ATOM 1635 C C . LEU A 1 212 ? -15.104 -1.800 17.463 1.00 88.75 212 LEU A C 1
ATOM 1637 O O . LEU A 1 212 ? -15.277 -2.587 18.392 1.00 88.75 212 LEU A O 1
ATOM 1641 N N . HIS A 1 213 ? -15.175 -0.479 17.644 1.00 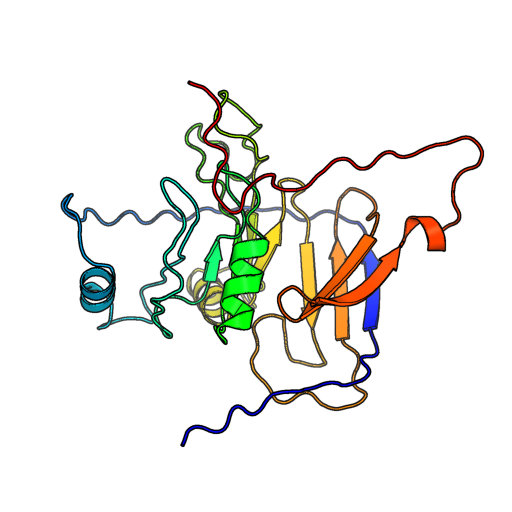86.00 213 HIS A N 1
ATOM 1642 C CA . HIS A 1 213 ? -15.579 0.106 18.920 1.00 86.00 213 HIS A CA 1
ATOM 1643 C C . HIS A 1 213 ? -17.078 -0.017 19.145 1.00 86.00 213 HIS A C 1
ATOM 1645 O O . HIS A 1 213 ? -17.500 -0.357 20.251 1.00 86.00 213 HIS A O 1
ATOM 1651 N N . GLN A 1 214 ? -17.875 0.235 18.109 1.00 87.81 214 GLN A N 1
ATOM 1652 C CA . GLN A 1 214 ? -19.319 0.067 18.180 1.00 87.81 214 GLN A CA 1
ATOM 1653 C C . GLN A 1 214 ? -19.685 -1.395 18.463 1.00 87.81 214 GLN A C 1
ATOM 1655 O O . GLN A 1 214 ? -20.546 -1.656 19.300 1.00 87.81 214 GLN A O 1
ATOM 1660 N N . GLU A 1 215 ? -19.006 -2.343 17.815 1.00 90.31 215 GLU A N 1
ATOM 1661 C CA . GLU A 1 215 ? -19.223 -3.780 18.018 1.00 90.31 215 GLU A CA 1
ATOM 1662 C C . GLU A 1 215 ? -18.877 -4.258 19.436 1.00 90.31 215 GLU A C 1
ATOM 1664 O O . GLU A 1 215 ? -19.550 -5.143 19.964 1.00 90.31 215 GLU A O 1
ATOM 1669 N N . LEU A 1 216 ? -17.858 -3.667 20.068 1.00 88.06 216 LEU A N 1
ATOM 1670 C CA . LEU A 1 216 ? -17.486 -3.957 21.460 1.00 88.06 216 LEU A CA 1
ATOM 1671 C C . LEU A 1 216 ? -18.361 -3.222 22.489 1.00 88.06 216 LEU A C 1
ATOM 1673 O O . LEU A 1 216 ? -18.321 -3.555 23.674 1.00 88.06 216 LEU A O 1
ATOM 1677 N N . GLY A 1 217 ? -19.147 -2.241 22.045 1.00 89.06 217 GLY A N 1
ATOM 1678 C CA . GLY A 1 217 ? -19.875 -1.312 22.898 1.00 89.06 217 GLY A CA 1
ATOM 1679 C C . GLY A 1 217 ? -19.007 -0.123 23.315 1.00 89.06 217 GLY A C 1
ATOM 1680 O O . GLY A 1 217 ? -17.879 -0.266 23.793 1.00 89.06 217 GLY A O 1
ATOM 1681 N N . PHE A 1 218 ? -19.544 1.086 23.148 1.00 86.44 218 PHE A N 1
ATOM 1682 C CA . PHE A 1 218 ? -18.841 2.298 23.552 1.00 86.44 218 PHE A CA 1
ATOM 1683 C C . PHE A 1 218 ? -18.696 2.386 25.073 1.00 86.44 218 PHE A C 1
ATOM 1685 O O . PHE A 1 218 ? -19.586 2.006 25.831 1.00 86.44 218 PHE A O 1
ATOM 1692 N N . ALA A 1 219 ? -17.575 2.951 25.520 1.00 86.00 219 ALA A N 1
ATOM 1693 C CA . ALA A 1 219 ? -17.369 3.244 26.930 1.00 86.00 219 ALA A CA 1
ATOM 1694 C C . ALA A 1 219 ? -18.292 4.382 27.390 1.00 86.00 219 ALA A C 1
ATOM 1696 O O . ALA A 1 219 ? -18.354 5.439 26.757 1.00 86.00 219 ALA A O 1
ATOM 1697 N N . GLU A 1 220 ? -18.946 4.202 28.535 1.00 89.94 220 GLU A N 1
ATOM 1698 C CA . GLU A 1 220 ? -19.720 5.268 29.169 1.00 89.94 220 GLU A CA 1
ATOM 1699 C C . GLU A 1 220 ? -18.795 6.418 29.610 1.00 89.94 220 GLU A C 1
ATOM 1701 O O . GLU A 1 220 ? -17.730 6.206 30.196 1.00 89.94 220 GLU A O 1
ATOM 1706 N N . GLY A 1 221 ? -19.185 7.660 29.306 1.00 90.94 221 GLY A N 1
ATOM 1707 C CA . GLY A 1 221 ? -18.472 8.862 29.755 1.00 90.94 221 GLY A CA 1
ATOM 1708 C C . GLY A 1 221 ? -17.142 9.160 29.052 1.00 90.94 221 GLY A C 1
ATOM 1709 O O . GLY A 1 221 ? -16.399 10.024 29.517 1.00 90.94 221 GLY A O 1
ATOM 1710 N N . ARG A 1 222 ? -16.817 8.486 27.939 1.00 87.81 222 ARG A N 1
ATOM 1711 C CA . ARG A 1 222 ? -15.644 8.813 27.112 1.00 87.81 222 ARG A CA 1
ATOM 1712 C C . ARG A 1 222 ? -16.066 9.348 25.752 1.00 87.81 222 ARG A C 1
ATOM 1714 O O . ARG A 1 222 ? -16.977 8.827 25.122 1.00 87.81 222 ARG A O 1
ATOM 1721 N N . ILE A 1 223 ? -15.354 10.369 25.288 1.00 84.12 223 ILE A N 1
ATOM 1722 C CA . ILE A 1 223 ? -15.507 10.929 23.946 1.00 84.12 223 ILE A CA 1
ATOM 1723 C C . ILE A 1 223 ? -14.194 10.690 23.212 1.00 84.12 223 ILE A C 1
ATOM 1725 O O . ILE A 1 223 ? -13.122 10.979 23.747 1.00 84.12 223 ILE A O 1
ATOM 1729 N N . ARG A 1 224 ? -14.276 10.171 21.986 1.00 81.62 224 ARG A N 1
ATOM 1730 C CA . ARG A 1 224 ? -13.137 10.100 21.073 1.00 81.62 224 ARG A CA 1
ATOM 1731 C C . ARG A 1 224 ? -13.323 11.121 19.962 1.00 81.62 224 ARG A C 1
ATOM 1733 O O . ARG A 1 224 ? -14.391 11.214 19.368 1.00 81.62 224 ARG A O 1
ATOM 1740 N N . LEU A 1 225 ? -12.261 11.865 19.683 1.00 79.31 225 LEU A N 1
ATOM 1741 C CA . LEU A 1 225 ? -12.188 12.794 18.566 1.00 79.31 225 LEU A CA 1
ATOM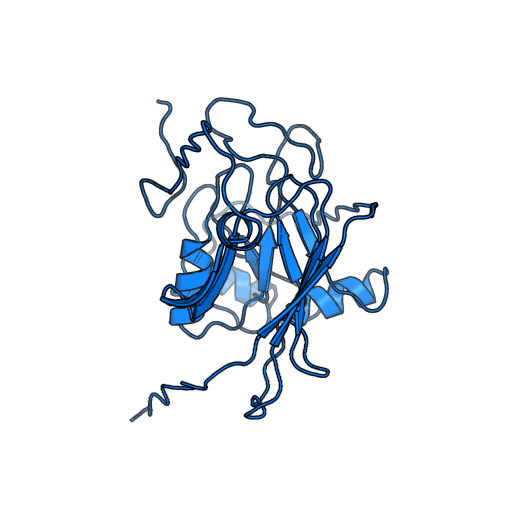 1742 C C . LEU A 1 225 ? -11.178 12.245 17.561 1.00 79.31 225 LEU A C 1
ATOM 1744 O O . LEU A 1 225 ? -10.024 12.016 17.919 1.00 79.31 225 LEU A O 1
ATOM 1748 N N . ARG A 1 226 ? -11.617 12.037 16.317 1.00 74.75 226 ARG A N 1
ATOM 1749 C CA . ARG A 1 226 ? -10.746 11.686 15.191 1.00 74.75 226 ARG A CA 1
ATOM 1750 C C . ARG A 1 226 ? -10.532 12.927 14.338 1.00 74.75 226 ARG A C 1
ATOM 1752 O O . ARG A 1 226 ? -11.489 13.517 13.846 1.00 74.75 226 ARG A O 1
ATOM 1759 N N . LEU A 1 227 ? -9.274 13.306 14.165 1.00 70.56 227 LEU A N 1
ATOM 1760 C CA . LEU A 1 227 ? -8.854 14.424 13.329 1.00 70.56 227 LEU A CA 1
ATOM 1761 C C . LEU A 1 227 ? -7.822 13.879 12.350 1.00 70.56 227 LEU A C 1
ATOM 1763 O O . LEU A 1 227 ? -6.793 13.355 12.763 1.00 70.56 227 LEU A O 1
ATOM 1767 N N . GLY A 1 228 ? -8.117 13.960 11.060 1.00 69.50 228 GLY A N 1
ATOM 1768 C CA . GLY A 1 228 ? -7.244 13.430 10.025 1.00 69.50 228 GLY A CA 1
ATOM 1769 C C . GLY A 1 228 ? -7.782 13.737 8.637 1.00 69.50 228 GLY A C 1
ATOM 1770 O O . GLY A 1 228 ? -8.929 14.154 8.483 1.00 69.50 228 GLY A O 1
ATOM 1771 N N . GLY A 1 229 ? -6.932 13.534 7.637 1.00 64.38 229 GLY A N 1
ATOM 1772 C CA . GLY A 1 229 ? -7.229 13.821 6.239 1.00 64.38 229 GLY A CA 1
ATOM 1773 C C . GLY A 1 229 ? -6.199 14.761 5.623 1.00 64.38 229 GLY A C 1
ATOM 1774 O O . GLY A 1 229 ? -5.640 15.632 6.289 1.00 64.38 229 GLY A O 1
ATOM 1775 N N . ALA A 1 230 ? -5.942 14.570 4.333 1.00 63.91 230 ALA A N 1
ATOM 1776 C CA . ALA A 1 230 ? -5.096 15.468 3.566 1.00 63.91 230 ALA A CA 1
ATOM 1777 C C . ALA A 1 230 ? -5.893 16.721 3.172 1.00 63.91 230 ALA A C 1
ATOM 1779 O O . ALA A 1 230 ? -7.008 16.617 2.664 1.00 63.91 230 ALA A O 1
ATOM 1780 N N . GLN A 1 231 ? -5.313 17.908 3.366 1.00 69.00 231 GLN A N 1
ATOM 1781 C CA . GLN A 1 231 ? -5.921 19.158 2.887 1.00 69.00 231 GLN A CA 1
ATOM 1782 C C . GLN A 1 231 ? -5.831 19.300 1.358 1.00 69.00 231 GLN A C 1
ATOM 1784 O O . GLN A 1 231 ? -6.650 19.987 0.752 1.00 69.00 231 GLN A O 1
ATOM 1789 N N . ILE A 1 232 ? -4.839 18.657 0.732 1.00 76.19 232 ILE A N 1
ATOM 1790 C CA . ILE A 1 232 ? -4.565 18.699 -0.710 1.00 76.19 232 ILE A CA 1
ATOM 1791 C C . ILE A 1 232 ? -4.113 17.318 -1.210 1.00 76.19 232 ILE A C 1
ATOM 1793 O O . ILE A 1 232 ? -3.496 16.562 -0.464 1.00 76.19 232 ILE A O 1
ATOM 1797 N N . LYS A 1 233 ? -4.373 16.999 -2.488 1.00 80.44 233 LYS A N 1
ATOM 1798 C CA . LYS A 1 233 ? -3.826 15.811 -3.181 1.00 80.44 233 LYS A CA 1
ATOM 1799 C C . LYS A 1 233 ? -2.396 16.076 -3.689 1.00 80.44 233 LYS A C 1
ATOM 1801 O O . LYS A 1 233 ? -2.131 16.065 -4.891 1.00 80.44 233 LYS A O 1
ATOM 1806 N N . ASP A 1 234 ? -1.498 16.407 -2.768 1.00 75.94 234 ASP A N 1
ATOM 1807 C CA . ASP A 1 234 ? -0.059 16.609 -2.990 1.00 75.94 234 ASP A CA 1
ATOM 1808 C C . ASP A 1 234 ? 0.667 16.411 -1.646 1.00 75.94 234 ASP A C 1
ATOM 1810 O O . ASP A 1 234 ? 0.017 16.277 -0.603 1.00 75.94 234 ASP A O 1
ATOM 1814 N N . ARG A 1 235 ? 2.001 16.429 -1.633 1.00 72.50 235 ARG A N 1
ATOM 1815 C CA . ARG A 1 235 ? 2.732 16.579 -0.369 1.00 72.50 235 ARG A CA 1
ATOM 1816 C C . ARG A 1 235 ? 2.459 17.956 0.242 1.00 72.50 235 ARG A C 1
ATOM 1818 O O . ARG A 1 235 ? 2.346 18.959 -0.472 1.00 72.50 235 ARG A O 1
ATOM 1825 N N . TYR A 1 236 ? 2.408 18.034 1.569 1.00 61.19 236 TYR A N 1
ATOM 1826 C CA . TYR A 1 236 ? 2.320 19.321 2.255 1.00 61.19 236 TYR A CA 1
ATOM 1827 C C . TYR A 1 236 ? 3.630 20.102 2.047 1.00 61.19 236 TYR A C 1
ATOM 1829 O O . TYR A 1 236 ? 4.698 19.662 2.457 1.00 61.19 236 TYR A O 1
ATOM 1837 N N . ARG A 1 237 ? 3.566 21.264 1.380 1.00 53.38 237 ARG A N 1
ATOM 1838 C CA . ARG A 1 237 ? 4.722 22.163 1.158 1.00 53.38 237 ARG A CA 1
ATOM 1839 C C . ARG A 1 237 ? 4.806 23.309 2.181 1.00 53.38 237 ARG A C 1
ATOM 1841 O O . ARG A 1 237 ? 5.503 24.290 1.943 1.00 53.38 237 ARG A O 1
ATOM 1848 N N . GLY A 1 238 ? 4.066 23.229 3.287 1.00 43.34 238 GLY A N 1
ATOM 1849 C CA . GLY A 1 238 ? 3.880 24.345 4.215 1.00 43.34 238 GLY A CA 1
ATOM 1850 C C . GLY A 1 238 ? 4.931 24.443 5.320 1.00 43.34 238 GLY A C 1
ATOM 1851 O O . GLY A 1 238 ? 4.625 24.174 6.475 1.00 43.34 238 GLY A O 1
ATOM 1852 N N . ALA A 1 239 ? 6.137 24.887 4.973 1.00 32.69 239 ALA A N 1
ATOM 1853 C CA . ALA A 1 239 ? 7.006 25.662 5.862 1.00 32.69 239 ALA A CA 1
ATOM 1854 C C . ALA A 1 239 ? 8.008 26.449 4.999 1.00 32.69 239 ALA A C 1
ATOM 1856 O O . ALA A 1 239 ? 9.151 26.032 4.816 1.00 32.69 239 ALA A O 1
ATOM 1857 N N . TYR A 1 240 ? 7.543 27.565 4.440 1.00 32.69 240 TYR A N 1
ATOM 1858 C CA . TYR A 1 240 ? 8.387 28.700 4.069 1.00 32.69 240 TYR A CA 1
ATOM 1859 C C . TYR A 1 240 ? 7.856 29.922 4.807 1.00 32.69 240 TYR A C 1
ATOM 1861 O O . TYR A 1 240 ? 6.611 30.071 4.830 1.00 32.69 240 TYR A O 1
#

Nearest PDB structures (foldseek):
  5c50-assembly1_A  TM=1.344E-01  e=3.625E+00  Homo sapiens

Solvent-accessible surface area (backbone atoms only — not comparable to full-atom values): 14977 Å² total; per-residue (Å²): 141,81,84,82,85,75,82,89,87,70,83,75,50,73,46,82,50,80,53,70,74,90,84,85,89,88,86,89,84,83,84,82,77,92,72,80,91,68,93,70,53,70,64,58,57,46,62,76,44,62,89,45,37,85,86,41,78,41,60,56,43,60,61,102,53,70,58,67,82,92,58,83,51,84,66,32,38,22,34,35,42,30,31,24,23,50,36,82,36,62,66,59,53,21,50,41,42,69,75,67,52,82,58,14,47,26,14,45,31,86,67,90,84,82,46,86,49,59,34,63,60,58,66,96,69,29,72,28,41,13,17,34,54,46,69,66,40,98,37,101,43,76,67,33,43,50,50,16,49,63,48,10,22,37,31,58,32,63,45,71,75,50,48,68,49,46,29,47,87,92,42,48,47,51,61,88,78,85,83,64,89,81,60,41,38,40,39,39,44,32,35,94,66,88,73,61,65,50,76,42,64,61,45,85,43,78,76,47,76,46,53,49,46,67,74,72,52,74,66,86,98,64,85,85,86,88,84,84,81,76,96,55,104,56,65,73,79,84,82,126

Sequence (240 aa):
MHSKTNSASGEWAVSARVEAPFISPAHTFVTVDPAKPGTWPVDELYAAYANDPQGHLMTPHVGGRRCNLDWHHLELERLLEVSSAWGLFHWVYAEALQRGYRVGAAANSDEHQGHCGGGVPATAVFGSRGELTGVLAERFDRAGVGRALRARHTFATTGEQTFASLSQGTHLMGDVFTAEPGLPLEYRLLGDAGWEQVELYDGERLIWSRDLHQELGFAEGRIRLRLGGAQIKDRYRGAY

Secondary structure (DSSP, 8-state):
-------------EEEEEE---------------PPSS---HHHHHHHHTT-TTT--B----SSS---TT---TTTB-EEEEEETTEE-HHHHHHHHHTT---EEEE----SSS-TTT--S-STT------EEEE--SSSSHHHHHHHHHHT-EEEE-TT--EEEEEETTEETT---PPPTTPPEEEEEE-SS--SEEEEEETTEEEEEEEHHHHH-PPTT---------SSSS------

Organism: NCBI:txid173365

Foldseek 3Di:
DDDDPDDPPADAAAAEDEDEDDDDDDDDDDDDDPDDDDPDDVVNVCVVCVVPLLVAADEQEFDPWHDDLVDDDQSRYQAYEQEEQLGGQLLVVLVNVVVVHLHAYFHFHPDDPPQQLADDNDDPRGHFGRKGKDFPFPDPDPVRSSVRNSLNLIDIDGSQPKDKWKAFVPGTPSDDDDDDRPGHIYMYIYGPDDDQKDFDDNSPHTDDIDGVCVVVDPDPPDDDDDDDDDPDNHGDPPDD

Radius of gyration: 19.19 Å; Cα contacts (8 Å, |Δi|>4): 395; chains: 1; bounding box: 47×48×60 Å

Mean predicted aligned error: 9.7 Å